Protein AF-A0A1B6G7V6-F1 (afdb_monomer_lite)

pLDDT: mean 72.19, std 21.5, range [24.02, 96.75]

Foldseek 3Di:
DPPDDPPPPPDPDDQPPQPPVLCVVQCHDSVVLDHPQFDPNVLCVLCVPDDDDPPDDPVNVVVSVVSVVSSVVSVVVRVVVSCVCVVVVVSVCVVCVVVCVVVPPPDPVLVVVCVVCVVVCPPPHPVVSVVVVVVVVVVVVVVLVVVCVVVVNPDPVVSVVVVVVVVVVVVPPDPDDDDDDDDDDDDDDDDDDDDDDDDDDDDDDDDDDDDPPPVLVVQLVVDDPVRNVLCVVVVHGSVRLVVLLVVCLVPVPDQDDDPSSVVSNVVCCVVVSHPDPPDPD

Sequence (281 aa):
MQVLPPLAPASKQPVADVRPEHAQQLDYMPLRDEFEVEYDNEAEFLVSTLTFSPDDDELDVALKVAQVEMYTQRLRERAKRHRVVKDNQLIPQYFNSGKDKSKKKMSREEKELGEKLRPLWKKQEQSIMVGVMKQRRLSRRLAELTRYRRNGLCRKEEIQHFDQERQIRQIVKPKSGGSSVQNFPVSQKKKEKSENSKPGSSSSSLSESGETSTESMASAHLLSSTESQLCSAMEITPTQYISMKALMLVDPQLKIDGECGSHILDHLVSSGWVDSMTNCS

Organism: NCBI:txid1464854

Secondary structure (DSSP, 8-state):
---PPP-------------HHHHHHTTEETTTTEESS-TTGGGGHHHHT----TT--HHHHHHHHHHHHHHHHHHHHHHHHHHHHHHTTHHHHHHHHHHHTTT----HHHHHHHHHHGGG-SS-HHHHHHHHHHHHHHHHHHHHHHHHHHTT--SHHHHHHHHHHHHHHHHSS--------------------------------------SSSSHHHHGGGS-HHHHHHHHHTT--HHHHHHHHHHHHH-TT----SHHHHHHHHHHHHTTSS-------

Radius of gyration: 39.43 Å; chains: 1; bounding box: 71×79×120 Å

Structure (mmCIF, N/CA/C/O backbone):
data_AF-A0A1B6G7V6-F1
#
_entry.id   AF-A0A1B6G7V6-F1
#
loop_
_atom_site.group_PDB
_atom_site.id
_atom_site.type_symbol
_atom_site.label_atom_id
_atom_site.label_alt_id
_atom_site.label_comp_id
_atom_site.label_asym_id
_atom_site.label_entity_id
_atom_site.label_seq_id
_atom_site.pdbx_PDB_ins_code
_atom_site.Cartn_x
_atom_site.Cartn_y
_atom_site.Cartn_z
_atom_site.occupancy
_atom_site.B_iso_or_equiv
_atom_site.auth_seq_id
_atom_site.auth_comp_id
_atom_site.auth_asym_id
_atom_site.auth_atom_id
_atom_site.pdbx_PDB_model_num
ATOM 1 N N . MET A 1 1 ? 8.660 -17.839 -28.303 1.00 36.84 1 MET A N 1
ATOM 2 C CA . MET A 1 1 ? 7.868 -16.617 -28.047 1.00 36.84 1 MET A CA 1
ATOM 3 C C . MET A 1 1 ? 6.699 -16.974 -27.131 1.00 36.84 1 MET A C 1
ATOM 5 O O . MET A 1 1 ? 5.636 -17.338 -27.615 1.00 36.84 1 MET A O 1
ATOM 9 N N . GLN A 1 2 ? 6.904 -16.986 -25.808 1.00 42.41 2 GLN A N 1
ATOM 10 C CA . GLN A 1 2 ? 5.787 -17.112 -24.864 1.00 42.41 2 GLN A CA 1
ATOM 11 C C . GLN A 1 2 ? 5.085 -15.760 -24.804 1.00 42.41 2 GLN A C 1
ATOM 13 O O . GLN A 1 2 ? 5.639 -14.786 -24.303 1.00 42.41 2 GLN A O 1
ATOM 18 N N . VAL A 1 3 ? 3.886 -15.699 -25.375 1.00 45.81 3 VAL A N 1
ATOM 19 C CA . VAL A 1 3 ? 3.018 -14.528 -25.292 1.00 45.81 3 VAL A CA 1
ATOM 20 C C . VAL A 1 3 ? 2.548 -14.434 -23.841 1.00 45.81 3 VAL A C 1
ATOM 22 O O . VAL A 1 3 ? 1.739 -15.240 -23.383 1.00 45.81 3 VAL A O 1
ATOM 25 N N . LEU A 1 4 ? 3.143 -13.512 -23.085 1.00 51.47 4 LEU A N 1
ATOM 26 C CA . LEU A 1 4 ? 2.742 -13.217 -21.713 1.00 51.47 4 LEU A CA 1
ATOM 27 C C . LEU A 1 4 ? 1.294 -12.695 -21.701 1.00 51.47 4 LEU A C 1
ATOM 29 O O . LEU A 1 4 ? 0.910 -11.960 -22.616 1.00 51.47 4 LEU A O 1
ATOM 33 N N . PRO A 1 5 ? 0.486 -13.043 -20.682 1.00 53.06 5 PRO A N 1
ATOM 34 C CA . PRO A 1 5 ? -0.906 -12.621 -20.619 1.00 53.06 5 PRO A CA 1
ATOM 35 C C . PRO A 1 5 ? -1.008 -11.089 -20.607 1.00 53.06 5 PRO A C 1
ATOM 37 O O . PRO A 1 5 ? -0.171 -10.432 -19.976 1.00 53.06 5 PRO A O 1
ATOM 40 N N . PRO A 1 6 ? -2.039 -10.505 -21.244 1.00 46.09 6 PRO A N 1
ATOM 41 C CA . PRO A 1 6 ? -2.261 -9.070 -21.185 1.00 46.09 6 PRO A CA 1
ATOM 42 C C . PRO A 1 6 ? -2.451 -8.666 -19.721 1.00 46.09 6 PRO A C 1
ATOM 44 O O . PRO A 1 6 ? -3.216 -9.304 -18.991 1.00 46.09 6 PRO A O 1
ATOM 47 N N . LEU A 1 7 ? -1.747 -7.615 -19.278 1.00 51.19 7 LEU A N 1
ATOM 48 C CA . LEU A 1 7 ? -2.049 -6.986 -17.997 1.00 51.19 7 LEU A CA 1
ATOM 49 C C . LEU A 1 7 ? -3.538 -6.641 -18.025 1.00 51.19 7 LEU A C 1
ATOM 51 O O . LEU A 1 7 ? -3.963 -5.840 -18.855 1.00 51.19 7 LEU A O 1
ATOM 55 N N . ALA A 1 8 ? -4.317 -7.295 -17.160 1.00 47.16 8 ALA A N 1
ATOM 56 C CA . ALA A 1 8 ? -5.754 -7.089 -17.067 1.00 47.16 8 ALA A CA 1
ATOM 57 C C . ALA A 1 8 ? -6.067 -5.581 -17.071 1.00 47.16 8 ALA A C 1
ATOM 59 O O . ALA A 1 8 ? -5.335 -4.821 -16.417 1.00 47.16 8 ALA A O 1
ATOM 60 N N . PRO A 1 9 ? -7.109 -5.142 -17.805 1.00 44.09 9 PRO A N 1
ATOM 61 C CA . PRO A 1 9 ? -7.456 -3.734 -17.887 1.00 44.09 9 PRO A CA 1
ATOM 62 C C . PRO A 1 9 ? -7.619 -3.209 -16.468 1.00 44.09 9 PRO A C 1
ATOM 64 O O . PRO A 1 9 ? -8.330 -3.812 -15.659 1.00 44.09 9 PRO A O 1
ATOM 67 N N . ALA A 1 10 ? -6.894 -2.129 -16.165 1.00 50.62 10 ALA A N 1
ATOM 68 C CA . ALA A 1 10 ? -6.961 -1.453 -14.884 1.00 50.62 10 ALA A CA 1
ATOM 69 C C . ALA A 1 10 ? -8.435 -1.331 -14.494 1.00 50.62 10 ALA A C 1
ATOM 71 O O . ALA A 1 10 ? -9.232 -0.756 -15.241 1.00 50.62 10 ALA A O 1
ATOM 72 N N . SER A 1 11 ? -8.811 -1.920 -13.355 1.00 45.66 11 SER A N 1
ATOM 73 C CA . SER A 1 11 ? -10.102 -1.633 -12.752 1.00 45.66 11 SER A CA 1
ATOM 74 C C . SER A 1 11 ? -10.210 -0.116 -12.724 1.00 45.66 11 SER A C 1
ATOM 76 O O . SER A 1 11 ? -9.344 0.528 -12.125 1.00 45.66 11 SER A O 1
ATOM 78 N N . LYS A 1 12 ? -11.209 0.443 -13.418 1.00 47.00 12 LYS A N 1
ATOM 79 C CA . LYS A 1 12 ? -11.565 1.862 -13.366 1.00 47.00 12 LYS A CA 1
ATOM 80 C C . LYS A 1 12 ? -12.045 2.164 -11.948 1.00 47.00 12 LYS A C 1
ATOM 82 O O . LYS A 1 12 ? -13.231 2.346 -11.702 1.00 47.00 12 LYS A O 1
ATOM 87 N N . GLN A 1 13 ? -11.133 2.108 -10.986 1.00 48.31 13 GLN A N 1
ATOM 88 C CA . GLN A 1 13 ? -11.358 2.714 -9.699 1.00 48.31 13 GLN A CA 1
ATOM 89 C C . GLN A 1 13 ? -11.506 4.207 -9.974 1.00 48.31 13 GLN A C 1
ATOM 91 O O . GLN A 1 13 ? -10.731 4.735 -10.783 1.00 48.31 13 GLN A O 1
ATOM 96 N N . PRO A 1 14 ? -12.502 4.863 -9.359 1.00 48.94 14 PRO A N 1
ATOM 97 C CA . PRO A 1 14 ? -12.681 6.298 -9.489 1.00 48.94 14 PRO A CA 1
ATOM 98 C C . PRO A 1 14 ? -11.330 6.988 -9.305 1.00 48.94 14 PRO A C 1
ATOM 100 O O . PRO A 1 14 ? -10.532 6.550 -8.465 1.00 48.94 14 PRO A O 1
ATOM 103 N N . VAL A 1 15 ? -11.062 8.012 -10.124 1.00 54.00 15 VAL A N 1
ATOM 104 C CA . VAL A 1 15 ? -9.938 8.941 -9.932 1.00 54.00 15 VAL A CA 1
ATOM 105 C C . VAL A 1 15 ? -9.858 9.210 -8.438 1.00 54.00 15 VAL A C 1
ATOM 107 O O . VAL A 1 15 ? -10.882 9.538 -7.833 1.00 54.00 15 VAL A O 1
ATOM 110 N N . ALA A 1 16 ? -8.708 8.917 -7.828 1.00 55.44 16 ALA A N 1
ATOM 111 C CA . ALA A 1 16 ? -8.582 9.056 -6.389 1.00 55.44 16 ALA A CA 1
ATOM 112 C C . ALA A 1 16 ? -8.998 10.491 -6.044 1.00 55.44 16 ALA A C 1
ATOM 114 O O . ALA A 1 16 ? -8.421 11.432 -6.585 1.00 55.44 16 ALA A O 1
ATOM 115 N N . ASP A 1 17 ? -10.032 10.648 -5.213 1.00 61.75 17 ASP A N 1
ATOM 116 C CA . ASP A 1 17 ? -10.540 11.950 -4.772 1.00 61.75 17 ASP A CA 1
ATOM 117 C C . ASP A 1 17 ? -9.531 12.544 -3.774 1.00 61.75 17 ASP A C 1
ATOM 119 O O . ASP A 1 17 ? -9.714 12.576 -2.554 1.00 61.75 17 ASP A O 1
ATOM 123 N N . VAL A 1 18 ? -8.349 12.870 -4.297 1.00 71.19 18 VAL A N 1
ATOM 124 C CA . VAL A 1 18 ? -7.276 13.541 -3.585 1.00 71.19 18 VAL A CA 1
ATOM 125 C C . VAL A 1 18 ? -7.654 15.009 -3.585 1.00 71.19 18 VAL A C 1
ATOM 127 O O . VAL A 1 18 ? -7.761 15.635 -4.638 1.00 71.19 18 VAL A O 1
ATOM 130 N N . ARG A 1 19 ? -7.868 15.564 -2.388 1.00 80.75 19 ARG A N 1
ATOM 131 C CA . ARG A 1 19 ? -8.167 16.992 -2.223 1.00 80.75 19 ARG A CA 1
ATOM 132 C C . ARG A 1 19 ? -7.119 17.819 -2.984 1.00 80.75 19 ARG A C 1
ATOM 134 O O . ARG A 1 19 ? -5.937 17.487 -2.884 1.00 80.75 19 ARG A O 1
ATOM 141 N N . PRO A 1 20 ? -7.506 18.903 -3.674 1.00 80.06 20 PRO A N 1
ATOM 142 C CA . PRO A 1 20 ? -6.592 19.664 -4.531 1.00 80.06 20 PRO A CA 1
ATOM 143 C C . PRO A 1 20 ? -5.355 20.174 -3.775 1.00 80.06 20 PRO A C 1
ATOM 145 O O . PRO A 1 20 ? -4.251 20.118 -4.301 1.00 80.06 20 PRO A O 1
ATOM 148 N N . GLU A 1 21 ? -5.516 20.557 -2.505 1.00 83.75 21 GLU A N 1
ATOM 149 C CA . GLU A 1 21 ? -4.410 20.948 -1.615 1.00 83.75 21 GLU A CA 1
ATOM 150 C C . GLU A 1 21 ? -3.385 19.819 -1.411 1.00 83.75 21 GLU A C 1
ATOM 152 O O . GLU A 1 21 ? -2.179 20.043 -1.421 1.00 83.75 21 GLU A O 1
ATOM 157 N N . HIS A 1 22 ? -3.866 18.586 -1.234 1.00 86.94 22 HIS A N 1
ATOM 158 C CA . HIS A 1 22 ? -3.019 17.413 -1.030 1.00 86.94 22 HIS A CA 1
ATOM 159 C C . HIS A 1 22 ? -2.339 16.983 -2.333 1.00 86.94 22 HIS A C 1
ATOM 161 O O . HIS A 1 22 ? -1.208 16.510 -2.296 1.00 86.94 22 HIS A O 1
ATOM 167 N N . ALA A 1 23 ? -3.030 17.133 -3.467 1.00 86.50 23 ALA A N 1
ATOM 168 C CA . ALA A 1 23 ? -2.473 16.838 -4.780 1.00 86.50 23 ALA A CA 1
ATOM 169 C C . ALA A 1 23 ? -1.321 17.794 -5.105 1.00 86.50 23 ALA A C 1
ATOM 171 O O . ALA A 1 23 ? -0.249 17.339 -5.478 1.00 86.50 23 ALA A O 1
ATOM 172 N N . GLN A 1 24 ? -1.506 19.092 -4.848 1.00 87.62 24 GLN A N 1
ATOM 173 C CA . GLN A 1 24 ? -0.459 20.096 -5.028 1.00 87.62 24 GLN A CA 1
ATOM 174 C C . GLN A 1 24 ? 0.748 19.857 -4.110 1.00 87.62 24 GLN A C 1
ATOM 176 O O . GLN A 1 24 ? 1.876 20.044 -4.532 1.00 87.62 24 GLN A O 1
ATOM 181 N N . GLN A 1 25 ? 0.543 19.424 -2.862 1.00 89.12 25 GLN A N 1
ATOM 182 C CA . GLN A 1 25 ? 1.656 19.136 -1.949 1.00 89.12 25 GLN A CA 1
ATOM 183 C C . GLN A 1 25 ? 2.468 17.887 -2.341 1.00 89.12 25 GLN A C 1
ATOM 185 O O . GLN A 1 25 ? 3.604 17.728 -1.895 1.00 89.12 25 GLN A O 1
ATOM 190 N N . LEU A 1 26 ? 1.869 16.975 -3.108 1.00 88.50 26 LEU A N 1
ATOM 191 C CA . LEU A 1 26 ? 2.505 15.745 -3.578 1.00 88.50 26 LEU A CA 1
ATOM 192 C C . LEU A 1 26 ? 2.979 15.837 -5.033 1.00 88.50 26 LEU A C 1
ATOM 194 O O . LEU A 1 26 ? 3.385 14.811 -5.574 1.00 88.50 26 LEU A O 1
ATOM 198 N N . ASP A 1 27 ? 2.852 17.005 -5.671 1.00 90.81 27 ASP A N 1
ATOM 199 C CA . ASP A 1 27 ? 3.050 17.188 -7.114 1.00 90.81 27 ASP A CA 1
ATOM 200 C C . ASP A 1 27 ? 2.301 16.117 -7.933 1.00 90.81 27 ASP A C 1
ATOM 202 O O . ASP A 1 27 ? 2.782 15.544 -8.910 1.00 90.81 27 ASP A O 1
ATOM 206 N N . TYR A 1 28 ? 1.093 15.789 -7.469 1.00 89.56 28 TYR A N 1
ATOM 207 C CA . TYR A 1 28 ? 0.209 14.808 -8.075 1.00 89.56 28 TYR A CA 1
ATOM 208 C C . TYR A 1 28 ? -0.729 15.489 -9.061 1.00 89.56 28 TYR A C 1
ATOM 210 O O . TYR A 1 28 ? -1.355 16.500 -8.741 1.00 89.56 28 TYR A O 1
ATOM 218 N N . MET A 1 29 ? -0.883 14.892 -10.239 1.00 88.44 29 MET A N 1
ATOM 219 C CA . MET A 1 29 ? -1.714 15.376 -11.333 1.00 88.44 29 MET A CA 1
ATOM 220 C C . MET A 1 29 ? -3.016 14.567 -11.419 1.00 88.44 29 MET A C 1
ATOM 222 O O . MET A 1 29 ? -3.052 13.510 -12.055 1.00 88.44 29 MET A O 1
ATOM 226 N N . PRO A 1 30 ? -4.136 15.059 -10.849 1.00 83.56 30 PRO A N 1
ATOM 227 C CA . PRO A 1 30 ? -5.334 14.240 -10.654 1.00 83.56 30 PRO A CA 1
ATOM 228 C C . PRO A 1 30 ? -6.025 13.830 -11.956 1.00 83.56 30 PRO A C 1
ATOM 230 O O . PRO A 1 30 ? -6.605 12.755 -12.031 1.00 83.56 30 PRO A O 1
ATOM 233 N N . LEU A 1 31 ? -5.959 14.672 -12.994 1.00 83.88 31 LEU A N 1
ATOM 234 C CA . LEU A 1 31 ? -6.581 14.389 -14.294 1.00 83.88 31 LEU A CA 1
ATOM 235 C C . LEU A 1 31 ? -5.871 13.273 -15.066 1.00 83.88 31 LEU A C 1
ATOM 237 O O . LEU A 1 31 ? -6.492 12.644 -15.920 1.00 83.88 31 LEU A O 1
ATOM 241 N N . ARG A 1 32 ? -4.584 13.051 -14.779 1.00 84.94 32 ARG A N 1
ATOM 242 C CA . ARG A 1 32 ? -3.777 12.007 -15.414 1.00 84.94 32 ARG A CA 1
ATOM 243 C C . ARG A 1 32 ? -3.558 10.786 -14.517 1.00 84.94 32 ARG A C 1
ATOM 245 O O . ARG A 1 32 ? -3.244 9.722 -15.028 1.00 84.94 32 ARG A O 1
ATOM 252 N N . ASP A 1 33 ? -3.828 10.915 -13.214 1.00 82.69 33 ASP A N 1
ATOM 253 C CA . ASP A 1 33 ? -3.545 9.887 -12.197 1.00 82.69 33 ASP A CA 1
ATOM 254 C C . ASP A 1 33 ? -2.026 9.589 -12.125 1.00 82.69 33 ASP A C 1
ATOM 256 O O . ASP A 1 33 ? -1.619 8.439 -11.996 1.00 82.69 33 ASP A O 1
ATOM 260 N N . GLU A 1 34 ? -1.195 10.637 -12.248 1.00 85.69 34 GLU A N 1
ATOM 261 C CA . GLU A 1 34 ? 0.277 10.584 -12.361 1.00 85.69 34 GLU A CA 1
ATOM 262 C C . GLU A 1 34 ? 0.945 11.517 -11.337 1.00 85.69 34 GLU A C 1
ATOM 264 O O . GLU A 1 34 ? 0.377 12.548 -10.977 1.00 85.69 34 GLU A O 1
ATOM 269 N N . PHE A 1 35 ? 2.172 11.207 -10.916 1.00 88.62 35 PHE A N 1
ATOM 270 C CA . PHE A 1 35 ? 3.028 12.144 -10.175 1.00 88.62 35 PHE A CA 1
ATOM 271 C C . PHE A 1 35 ? 3.965 12.869 -11.141 1.00 88.62 35 PHE A C 1
ATOM 273 O O . PHE A 1 35 ? 4.381 12.287 -12.138 1.00 88.62 35 PHE A O 1
ATOM 280 N N . GLU A 1 36 ? 4.336 14.109 -10.829 1.00 88.31 36 GLU A N 1
ATOM 281 C CA . GLU A 1 36 ? 5.305 14.861 -11.634 1.00 88.31 36 GLU A CA 1
ATOM 282 C C . GLU A 1 36 ? 6.686 14.188 -11.642 1.00 88.31 36 GLU A C 1
ATOM 284 O O . GLU A 1 36 ? 7.346 14.128 -12.677 1.00 88.31 36 GLU A O 1
ATOM 289 N N . VAL A 1 37 ? 7.092 13.610 -10.506 1.00 90.25 37 VAL A N 1
ATOM 290 C CA . VAL A 1 37 ? 8.295 12.777 -10.393 1.00 90.25 37 VAL A CA 1
ATOM 291 C C . VAL A 1 37 ? 7.896 11.377 -9.949 1.00 90.25 37 VAL A C 1
ATOM 293 O O . VAL A 1 37 ? 7.472 11.160 -8.811 1.00 90.25 37 VAL A O 1
ATOM 296 N N . GLU A 1 38 ? 8.047 10.403 -10.843 1.00 90.44 38 GLU A N 1
ATOM 297 C CA . GLU A 1 38 ? 7.684 9.022 -10.547 1.00 90.44 38 GLU A CA 1
ATOM 298 C C . GLU A 1 38 ? 8.810 8.231 -9.857 1.00 90.44 38 GLU A C 1
ATOM 300 O O . GLU A 1 38 ? 9.985 8.604 -9.831 1.00 90.44 38 GLU A O 1
ATOM 305 N N . TYR A 1 39 ? 8.446 7.071 -9.301 1.00 91.50 39 TYR A N 1
ATOM 306 C CA . TYR A 1 39 ? 9.425 6.127 -8.769 1.00 91.50 39 TYR A CA 1
ATOM 307 C C . TYR A 1 39 ? 10.378 5.640 -9.872 1.00 91.50 39 TYR A C 1
ATOM 309 O O . TYR A 1 39 ? 9.922 5.142 -10.905 1.00 91.50 39 TYR A O 1
ATOM 317 N N . ASP A 1 40 ? 11.686 5.698 -9.597 1.00 92.50 40 ASP A N 1
ATOM 318 C CA . ASP A 1 40 ? 12.754 5.360 -10.550 1.00 92.50 40 ASP A CA 1
ATOM 319 C C . ASP A 1 40 ? 12.618 6.167 -11.853 1.00 92.50 40 ASP A C 1
ATOM 321 O O . ASP A 1 40 ? 12.458 5.615 -12.943 1.00 92.50 40 ASP A O 1
ATOM 325 N N . ASN A 1 41 ? 12.604 7.497 -11.720 1.00 92.56 41 ASN A N 1
ATOM 326 C CA . ASN A 1 41 ? 12.485 8.428 -12.845 1.00 92.56 41 ASN A CA 1
ATOM 327 C C . ASN A 1 41 ? 13.644 8.278 -13.851 1.00 92.56 41 ASN A C 1
ATOM 329 O O . ASN A 1 41 ? 13.457 8.404 -15.056 1.00 92.56 41 ASN A O 1
ATOM 333 N N . GLU A 1 42 ? 14.834 7.908 -13.370 1.00 93.50 42 GLU A N 1
ATOM 334 C CA . GLU A 1 42 ? 16.028 7.679 -14.195 1.00 93.50 42 GLU A CA 1
ATOM 335 C C . GLU A 1 42 ? 15.914 6.457 -15.120 1.00 93.50 42 GLU A C 1
ATOM 337 O O . GLU A 1 42 ? 16.751 6.282 -16.003 1.00 93.50 42 GLU A O 1
ATOM 342 N N . ALA A 1 43 ? 14.884 5.613 -14.972 1.00 94.25 43 ALA A N 1
ATOM 343 C CA . ALA A 1 43 ? 14.659 4.468 -15.854 1.00 94.25 43 ALA A CA 1
ATOM 344 C C . ALA A 1 43 ? 14.613 4.865 -17.340 1.00 94.25 43 ALA A C 1
ATOM 346 O O . ALA A 1 43 ? 15.026 4.084 -18.194 1.00 94.25 43 ALA A O 1
ATOM 347 N N . GLU A 1 44 ? 14.151 6.078 -17.648 1.00 92.00 44 GLU A N 1
ATOM 348 C CA . GLU A 1 44 ? 14.067 6.607 -19.013 1.00 92.00 44 GLU A CA 1
ATOM 349 C C . GLU A 1 44 ? 15.444 6.808 -19.659 1.00 92.00 44 GLU A C 1
ATOM 351 O O . GLU A 1 44 ? 15.567 6.721 -20.881 1.00 92.00 44 GLU A O 1
ATOM 356 N N . PHE A 1 45 ? 16.508 6.954 -18.860 1.00 94.38 45 PHE A N 1
ATOM 357 C CA . PHE A 1 45 ? 17.882 6.987 -19.363 1.00 94.38 45 PHE A CA 1
ATOM 358 C C . PHE A 1 45 ? 18.269 5.690 -20.085 1.00 94.38 45 PHE A C 1
ATOM 360 O O . PHE A 1 45 ? 19.074 5.716 -21.010 1.00 94.38 45 PHE A O 1
ATOM 367 N N . LEU A 1 46 ? 17.662 4.553 -19.717 1.00 92.00 46 LEU A N 1
ATOM 368 C CA . LEU A 1 46 ? 17.897 3.290 -20.417 1.00 92.00 46 LEU A CA 1
ATOM 369 C C . LEU A 1 46 ? 17.377 3.305 -21.851 1.00 92.00 46 LEU A C 1
ATOM 371 O O . LEU A 1 46 ? 17.783 2.450 -22.617 1.00 92.00 46 LEU A O 1
ATOM 375 N N . VAL A 1 47 ? 16.483 4.210 -22.238 1.00 93.56 47 VAL A N 1
ATOM 376 C CA . VAL A 1 47 ? 15.917 4.221 -23.598 1.00 93.56 47 VAL A CA 1
ATOM 377 C C . VAL A 1 47 ? 16.212 5.537 -24.322 1.00 93.56 47 VAL A C 1
ATOM 379 O O . VAL A 1 47 ? 16.058 5.613 -25.535 1.00 93.56 47 VAL A O 1
ATOM 382 N N . SER A 1 48 ? 16.713 6.558 -23.620 1.00 94.12 48 SER A N 1
ATOM 383 C CA . SER A 1 48 ? 16.947 7.900 -24.170 1.00 94.12 48 SER A CA 1
ATOM 384 C C . SER A 1 48 ? 17.925 7.941 -25.349 1.00 94.12 48 SER A C 1
ATOM 386 O O . SER A 1 48 ? 17.766 8.767 -26.244 1.00 94.12 48 SER A O 1
ATOM 388 N N . THR A 1 49 ? 18.923 7.055 -25.371 1.00 91.38 49 THR A N 1
ATOM 389 C CA . THR A 1 49 ? 19.934 6.961 -26.438 1.00 91.38 49 THR A CA 1
ATOM 390 C C . THR A 1 49 ? 19.676 5.821 -27.422 1.00 91.38 49 THR A C 1
ATOM 392 O O . THR A 1 49 ? 20.482 5.599 -28.325 1.00 91.38 49 THR A O 1
ATOM 395 N N . LEU A 1 50 ? 18.572 5.084 -27.262 1.00 93.44 50 LEU A N 1
ATOM 396 C CA . LEU A 1 50 ? 18.266 3.919 -28.083 1.00 93.44 50 LEU A CA 1
ATOM 397 C C . LEU A 1 50 ? 17.833 4.359 -29.490 1.00 93.44 50 LEU A C 1
ATOM 399 O O . LEU A 1 50 ? 16.819 5.034 -29.657 1.00 93.44 50 LEU A O 1
ATOM 403 N N . THR A 1 51 ? 18.580 3.946 -30.511 1.00 93.81 51 THR A N 1
ATOM 404 C CA . THR A 1 51 ? 18.259 4.196 -31.923 1.00 93.81 51 THR A CA 1
ATOM 405 C C . THR A 1 51 ? 18.214 2.880 -32.689 1.00 93.81 51 THR A C 1
ATOM 407 O O . THR A 1 51 ? 18.982 1.963 -32.401 1.00 93.81 51 THR A O 1
ATOM 410 N N . PHE A 1 52 ? 17.309 2.768 -33.661 1.00 91.25 52 PHE A N 1
ATOM 411 C CA . PHE A 1 52 ? 17.172 1.585 -34.515 1.00 91.25 52 PHE A CA 1
ATOM 412 C C . PHE A 1 52 ? 17.664 1.919 -35.923 1.00 91.25 52 PHE A C 1
ATOM 414 O O . PHE A 1 52 ? 17.221 2.912 -36.502 1.00 91.25 52 PHE A O 1
ATOM 421 N N . SER A 1 53 ? 18.580 1.106 -36.447 1.00 93.75 53 SER A N 1
ATOM 422 C CA . SER A 1 53 ? 19.124 1.225 -37.799 1.00 93.75 53 SER A CA 1
ATOM 423 C C . SER A 1 53 ? 18.662 0.027 -38.632 1.00 93.75 53 SER A C 1
ATOM 425 O O . SER A 1 53 ? 18.613 -1.085 -38.111 1.00 93.75 53 SER A O 1
ATOM 427 N N . PRO A 1 54 ? 18.330 0.200 -39.923 1.00 90.94 54 PRO A N 1
ATOM 428 C CA . PRO A 1 54 ? 18.029 -0.935 -40.797 1.00 90.94 54 PRO A CA 1
ATOM 429 C C . PRO A 1 54 ? 19.228 -1.878 -41.000 1.00 90.94 54 PRO A C 1
ATOM 431 O O . PRO A 1 54 ? 19.021 -3.019 -41.400 1.00 90.94 54 PRO A O 1
ATOM 434 N N . ASP A 1 55 ? 20.444 -1.412 -40.703 1.00 94.88 55 ASP A N 1
ATOM 435 C CA . ASP A 1 55 ? 21.691 -2.178 -40.799 1.00 94.88 55 ASP A CA 1
ATOM 436 C C . ASP A 1 55 ? 22.073 -2.879 -39.478 1.00 94.88 55 ASP A C 1
ATOM 438 O O . ASP A 1 55 ? 23.185 -3.382 -39.358 1.00 94.88 55 ASP A O 1
ATOM 442 N N . ASP A 1 56 ? 21.199 -2.866 -38.463 1.00 96.06 56 ASP A N 1
ATOM 443 C CA . ASP A 1 56 ? 21.469 -3.525 -37.180 1.00 96.06 56 ASP A CA 1
ATOM 444 C C . ASP A 1 56 ? 21.556 -5.052 -37.354 1.00 96.06 56 ASP A C 1
ATOM 446 O O . ASP A 1 56 ? 20.611 -5.692 -37.829 1.00 96.06 56 ASP A O 1
ATOM 450 N N . ASP A 1 57 ? 22.655 -5.648 -36.889 1.00 96.75 57 ASP A N 1
ATOM 451 C CA . ASP A 1 57 ? 22.814 -7.100 -36.873 1.00 96.75 57 ASP A CA 1
ATOM 452 C C . ASP A 1 57 ? 21.932 -7.743 -35.784 1.00 96.75 57 ASP A C 1
ATOM 454 O O . ASP A 1 57 ? 21.480 -7.097 -34.835 1.00 96.75 57 ASP A O 1
ATOM 458 N N . GLU A 1 58 ? 21.714 -9.061 -35.862 1.00 96.38 58 GLU A N 1
ATOM 459 C CA . GLU A 1 58 ? 20.883 -9.800 -34.893 1.00 96.38 58 GLU A CA 1
ATOM 460 C C . GLU A 1 58 ? 21.331 -9.582 -33.435 1.00 96.38 58 GLU A C 1
ATOM 462 O O . GLU A 1 58 ? 20.498 -9.481 -32.531 1.00 96.38 58 GLU A O 1
ATOM 467 N N . LEU A 1 59 ? 22.643 -9.451 -33.204 1.00 95.94 59 LEU A N 1
ATOM 468 C CA . LEU A 1 59 ? 23.204 -9.160 -31.886 1.00 95.94 59 LEU A CA 1
ATOM 469 C C . LEU A 1 59 ? 22.849 -7.747 -31.399 1.00 95.94 59 LEU A C 1
ATOM 471 O O . LEU A 1 59 ? 22.495 -7.583 -30.229 1.00 95.94 59 LEU A O 1
ATOM 475 N N . ASP A 1 60 ? 22.903 -6.744 -32.277 1.00 95.69 60 ASP A N 1
ATOM 476 C CA . ASP A 1 60 ? 22.550 -5.360 -31.948 1.00 95.69 60 ASP A CA 1
ATOM 477 C C . ASP A 1 60 ? 21.063 -5.249 -31.628 1.00 95.69 60 ASP A C 1
ATOM 479 O O . ASP A 1 60 ? 20.675 -4.644 -30.625 1.00 95.69 60 ASP A O 1
ATOM 483 N N . VAL A 1 61 ? 20.221 -5.902 -32.432 1.00 95.94 61 VAL A N 1
ATOM 484 C CA . VAL A 1 61 ? 18.782 -5.986 -32.176 1.00 95.94 61 VAL A CA 1
ATOM 485 C C . VAL A 1 61 ? 18.519 -6.671 -30.835 1.00 95.94 61 VAL A C 1
ATOM 487 O O . VAL A 1 61 ? 17.753 -6.146 -30.027 1.00 95.94 61 VAL A O 1
ATOM 490 N N . ALA A 1 62 ? 19.174 -7.800 -30.548 1.00 96.19 62 ALA A N 1
ATOM 491 C CA . ALA A 1 62 ? 19.010 -8.513 -29.281 1.00 96.19 62 ALA A CA 1
ATOM 492 C C . ALA A 1 62 ? 19.430 -7.662 -28.070 1.00 96.19 62 ALA A C 1
ATOM 494 O O . ALA A 1 62 ? 18.726 -7.645 -27.056 1.00 96.19 62 ALA A O 1
ATOM 495 N N . LEU A 1 63 ? 20.531 -6.912 -28.177 1.00 95.44 63 LEU A N 1
ATOM 496 C CA . LEU A 1 63 ? 20.988 -6.001 -27.128 1.00 95.44 63 LEU A CA 1
ATOM 497 C C . LEU A 1 63 ? 19.977 -4.869 -26.886 1.00 95.44 63 LEU A C 1
ATOM 499 O O . LEU A 1 63 ? 19.617 -4.594 -25.739 1.00 95.44 63 LEU A O 1
ATOM 503 N N . LYS A 1 64 ? 19.466 -4.257 -27.960 1.00 95.94 64 LYS A N 1
ATOM 504 C CA . LYS A 1 64 ? 18.445 -3.200 -27.883 1.00 95.94 64 LYS A CA 1
ATOM 505 C C . LYS A 1 64 ? 17.140 -3.720 -27.282 1.00 95.94 64 LYS A C 1
ATOM 507 O O . LYS A 1 64 ? 16.539 -3.049 -26.443 1.00 95.94 64 LYS A O 1
ATOM 512 N N . VAL A 1 65 ? 16.721 -4.933 -27.644 1.00 95.62 65 VAL A N 1
ATOM 513 C CA . VAL A 1 65 ? 15.553 -5.598 -27.045 1.00 95.62 65 VAL A CA 1
ATOM 514 C C . VAL A 1 65 ? 15.764 -5.820 -25.547 1.00 95.62 65 VAL A C 1
ATOM 516 O O . VAL A 1 65 ? 14.895 -5.444 -24.762 1.00 95.62 65 VAL A O 1
ATOM 519 N N . ALA A 1 66 ? 16.919 -6.340 -25.124 1.00 95.94 66 ALA A N 1
ATOM 520 C CA . ALA A 1 66 ? 17.223 -6.542 -23.706 1.00 95.94 66 ALA A CA 1
ATOM 521 C C . ALA A 1 66 ? 17.183 -5.224 -22.907 1.00 95.94 66 ALA A C 1
ATOM 523 O O . ALA A 1 66 ? 16.645 -5.170 -21.799 1.00 95.94 66 ALA A O 1
ATOM 524 N N . GLN A 1 67 ? 17.682 -4.132 -23.489 1.00 96.25 67 GLN A N 1
ATOM 525 C CA . GLN A 1 67 ? 17.628 -2.796 -22.892 1.00 96.25 67 GLN A CA 1
ATOM 526 C C . GLN A 1 67 ? 16.178 -2.300 -22.711 1.00 96.25 67 GLN A C 1
ATOM 528 O O . GLN A 1 67 ? 15.819 -1.795 -21.641 1.00 96.25 67 GLN A O 1
ATOM 533 N N . VAL A 1 68 ? 15.306 -2.527 -23.701 1.00 96.50 68 VAL A N 1
ATOM 534 C CA . VAL A 1 68 ? 13.861 -2.236 -23.599 1.00 96.50 68 VAL A CA 1
ATOM 535 C C . VAL A 1 68 ? 13.168 -3.135 -22.570 1.00 96.50 68 VAL A C 1
ATOM 537 O O . VAL A 1 68 ? 12.292 -2.674 -21.831 1.00 96.50 68 VAL A O 1
ATOM 540 N N . GLU A 1 69 ? 13.549 -4.407 -22.466 1.00 96.56 69 GLU A N 1
ATOM 541 C CA . GLU A 1 69 ? 13.009 -5.322 -21.457 1.00 96.56 69 GLU A CA 1
ATOM 542 C C . GLU A 1 69 ? 13.352 -4.868 -20.035 1.00 96.56 69 GLU A C 1
ATOM 544 O O . GLU A 1 69 ? 12.471 -4.845 -19.168 1.00 96.56 69 GLU A O 1
ATOM 549 N N . MET A 1 70 ? 14.595 -4.432 -19.806 1.00 95.62 70 MET A N 1
ATOM 550 C CA . MET A 1 70 ? 15.028 -3.848 -18.534 1.00 95.62 70 MET A CA 1
ATOM 551 C C . MET A 1 70 ? 14.202 -2.608 -18.168 1.00 95.62 70 MET A C 1
ATOM 553 O O . MET A 1 70 ? 13.728 -2.492 -17.033 1.00 95.62 70 MET A O 1
ATOM 557 N N . TYR A 1 71 ? 13.977 -1.702 -19.125 1.00 96.31 71 TYR A N 1
ATOM 558 C CA . TYR A 1 71 ? 13.107 -0.538 -18.931 1.00 96.31 71 TYR A CA 1
ATOM 559 C C . TYR A 1 71 ? 11.665 -0.951 -18.601 1.00 96.31 71 TYR A C 1
ATOM 561 O O . TYR A 1 71 ? 11.080 -0.493 -17.616 1.00 96.31 71 TYR A O 1
ATOM 569 N N . THR A 1 72 ? 11.110 -1.901 -19.354 1.00 95.56 72 THR A N 1
ATOM 570 C CA . THR A 1 72 ? 9.749 -2.413 -19.142 1.00 95.56 72 THR A CA 1
ATOM 571 C C . THR A 1 72 ? 9.597 -3.035 -17.753 1.00 95.56 72 THR A C 1
ATOM 573 O O . THR A 1 72 ? 8.574 -2.857 -17.090 1.00 95.56 72 THR A O 1
ATOM 576 N N . GLN A 1 73 ? 10.612 -3.754 -17.268 1.00 96.19 73 GLN A N 1
ATOM 577 C CA . GLN A 1 73 ? 10.613 -4.311 -15.919 1.00 96.19 73 GLN A CA 1
ATOM 578 C C . GLN A 1 73 ? 10.529 -3.215 -14.847 1.00 96.19 73 GLN A C 1
ATOM 580 O O . GLN A 1 73 ? 9.751 -3.362 -13.898 1.00 96.19 73 GLN A O 1
ATOM 585 N N . ARG A 1 74 ? 11.266 -2.110 -15.011 1.00 96.06 74 ARG A N 1
ATOM 586 C CA . ARG A 1 74 ? 11.195 -0.951 -14.105 1.00 96.06 74 ARG A CA 1
ATOM 587 C C . ARG A 1 74 ? 9.812 -0.295 -14.134 1.00 96.06 74 ARG A C 1
ATOM 589 O O . ARG A 1 74 ? 9.233 -0.066 -13.070 1.00 96.06 74 ARG A O 1
ATOM 596 N N . LEU A 1 75 ? 9.214 -0.119 -15.318 1.00 94.75 75 LEU A N 1
ATOM 597 C CA . LEU A 1 75 ? 7.844 0.396 -15.455 1.00 94.75 75 LEU A CA 1
ATOM 598 C C . LEU A 1 75 ? 6.794 -0.488 -14.768 1.00 94.75 75 LEU A C 1
ATOM 600 O O . LEU A 1 75 ? 5.880 0.023 -14.120 1.00 94.75 75 LEU A O 1
ATOM 604 N N . ARG A 1 76 ? 6.911 -1.820 -14.858 1.00 95.19 76 ARG A N 1
ATOM 605 C CA . ARG A 1 76 ? 5.977 -2.732 -14.167 1.00 95.19 76 ARG A CA 1
ATOM 606 C C . ARG A 1 76 ? 6.018 -2.540 -12.659 1.00 95.19 76 ARG A C 1
ATOM 608 O O . ARG A 1 76 ? 4.977 -2.532 -12.003 1.00 95.19 76 ARG A O 1
ATOM 615 N N . GLU A 1 77 ? 7.213 -2.405 -12.105 1.00 94.44 77 GLU A N 1
ATOM 616 C CA . GLU A 1 77 ? 7.384 -2.220 -10.674 1.00 94.44 77 GLU A CA 1
ATOM 617 C C . GLU A 1 77 ? 6.884 -0.827 -10.231 1.00 94.44 77 GLU A C 1
ATOM 619 O O . GLU A 1 77 ? 6.243 -0.706 -9.183 1.00 94.44 77 GLU A O 1
ATOM 624 N N . ARG A 1 78 ? 7.065 0.207 -11.059 1.00 94.06 78 ARG A N 1
ATOM 625 C CA . ARG A 1 78 ? 6.451 1.525 -10.859 1.00 94.06 78 ARG A CA 1
ATOM 626 C C . ARG A 1 78 ? 4.919 1.453 -10.835 1.00 94.06 78 ARG A C 1
ATOM 628 O O . ARG A 1 78 ? 4.298 1.874 -9.858 1.00 94.06 78 ARG A O 1
ATOM 635 N N . ALA A 1 79 ? 4.309 0.821 -11.838 1.00 91.44 79 ALA A N 1
ATOM 636 C CA . ALA A 1 79 ? 2.860 0.625 -11.904 1.00 91.44 79 ALA A CA 1
ATOM 637 C C . ALA A 1 79 ? 2.327 -0.180 -10.705 1.00 91.44 79 ALA A C 1
ATOM 639 O O . ALA A 1 79 ? 1.257 0.109 -10.165 1.00 91.44 79 ALA A O 1
ATOM 640 N N . LYS A 1 80 ? 3.084 -1.179 -10.243 1.00 93.25 80 LYS A N 1
ATOM 641 C CA . LYS A 1 80 ? 2.758 -1.945 -9.036 1.00 93.25 80 LYS A CA 1
ATOM 642 C C . LYS A 1 80 ? 2.772 -1.067 -7.785 1.00 93.25 80 LYS A C 1
ATOM 644 O O . LYS A 1 80 ? 1.848 -1.173 -6.982 1.00 93.25 80 LYS A O 1
ATOM 649 N N . ARG A 1 81 ? 3.766 -0.189 -7.617 1.00 91.94 81 ARG A N 1
ATOM 650 C CA . ARG A 1 81 ? 3.788 0.772 -6.501 1.00 91.94 81 ARG A CA 1
ATOM 651 C C . ARG A 1 81 ? 2.601 1.725 -6.553 1.00 91.94 81 ARG A C 1
ATOM 653 O O . ARG A 1 81 ? 1.957 1.916 -5.524 1.00 91.94 81 ARG A O 1
ATOM 660 N N . HIS A 1 82 ? 2.262 2.235 -7.736 1.00 89.00 82 HIS A N 1
ATOM 661 C CA . HIS A 1 82 ? 1.090 3.091 -7.911 1.00 89.00 82 HIS A CA 1
ATOM 662 C C . HIS A 1 82 ? -0.200 2.395 -7.444 1.00 89.00 82 HIS A C 1
ATOM 664 O O . HIS A 1 82 ? -0.954 2.933 -6.632 1.00 89.00 82 HIS A O 1
ATOM 670 N N . ARG A 1 83 ? -0.400 1.131 -7.849 1.00 89.50 83 ARG A N 1
ATOM 671 C CA . ARG A 1 83 ? -1.528 0.308 -7.377 1.00 89.50 83 ARG A CA 1
ATOM 672 C C . ARG A 1 83 ? -1.532 0.141 -5.862 1.00 89.50 83 ARG A C 1
ATOM 674 O O . ARG A 1 83 ? -2.560 0.355 -5.238 1.00 89.50 83 ARG A O 1
ATOM 681 N N . VAL A 1 84 ? -0.387 -0.172 -5.254 1.00 88.50 84 VAL A N 1
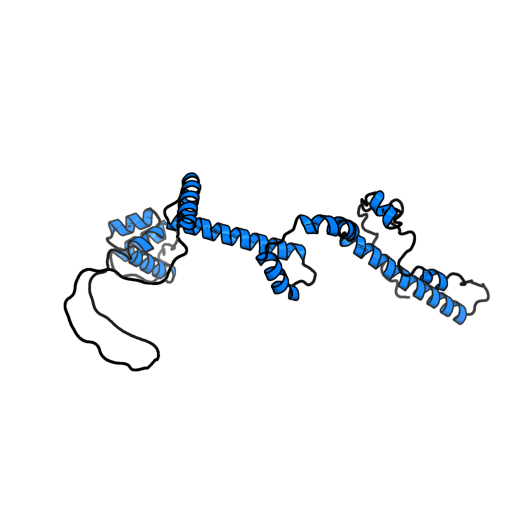ATOM 682 C CA . VAL A 1 84 ? -0.280 -0.330 -3.793 1.00 88.50 84 VAL A CA 1
ATOM 683 C C . VAL A 1 84 ? -0.699 0.944 -3.054 1.00 88.50 84 VAL A C 1
ATOM 685 O O . VAL A 1 84 ? -1.403 0.847 -2.048 1.00 88.50 84 VAL A O 1
ATOM 688 N N . VAL A 1 85 ? -0.303 2.122 -3.544 1.00 87.44 85 VAL A N 1
ATOM 689 C CA . VAL A 1 85 ? -0.692 3.413 -2.953 1.00 87.44 85 VAL A CA 1
ATOM 690 C C . VAL A 1 85 ? -2.210 3.606 -2.993 1.00 87.44 85 VAL A C 1
ATOM 692 O O . VAL A 1 85 ? -2.798 4.004 -1.980 1.00 87.44 85 VAL A O 1
ATOM 695 N N . LYS A 1 86 ? -2.842 3.277 -4.125 1.00 84.50 86 LYS A N 1
ATOM 696 C CA . LYS A 1 86 ? -4.285 3.431 -4.350 1.00 84.50 86 LYS A CA 1
ATOM 697 C C . LYS A 1 86 ? -5.108 2.402 -3.569 1.00 84.50 86 LYS A C 1
ATOM 699 O O . LYS A 1 86 ? -5.964 2.782 -2.771 1.00 84.50 86 LYS A O 1
ATOM 704 N N . ASP A 1 87 ? -4.776 1.119 -3.706 1.00 85.31 87 ASP A N 1
ATOM 705 C CA . ASP A 1 87 ? -5.491 -0.006 -3.090 1.00 85.31 87 ASP A CA 1
ATOM 706 C C . ASP A 1 87 ? -5.507 0.083 -1.558 1.00 85.31 87 ASP A C 1
ATOM 708 O O . ASP A 1 87 ? -6.503 -0.250 -0.917 1.00 85.31 87 ASP A O 1
ATOM 712 N N . ASN A 1 88 ? -4.414 0.566 -0.959 1.00 84.12 88 ASN A N 1
ATOM 713 C CA . ASN A 1 88 ? -4.301 0.707 0.493 1.00 84.12 88 ASN A CA 1
ATOM 714 C C . ASN A 1 88 ? -4.695 2.102 0.999 1.00 84.12 88 ASN A C 1
ATOM 716 O O . ASN A 1 88 ? -4.562 2.359 2.193 1.00 84.12 88 ASN A O 1
ATOM 720 N N . GLN A 1 89 ? -5.175 3.002 0.131 1.00 86.12 89 GLN A N 1
ATOM 721 C CA . GLN A 1 89 ? -5.567 4.373 0.487 1.00 86.12 89 GLN A CA 1
ATOM 722 C C . GLN A 1 89 ? -4.476 5.116 1.284 1.00 86.12 89 GLN A C 1
ATOM 724 O O . GLN A 1 89 ? -4.758 5.791 2.279 1.00 86.12 89 GLN A O 1
ATOM 729 N N . LEU A 1 90 ? -3.212 4.982 0.867 1.00 86.00 90 LEU A N 1
ATOM 730 C CA . LEU A 1 90 ? -2.073 5.495 1.639 1.00 86.00 90 LEU A CA 1
ATOM 731 C C . LEU A 1 90 ? -2.037 7.030 1.689 1.00 86.00 90 LEU A C 1
ATOM 733 O O . LEU A 1 90 ? -1.648 7.591 2.710 1.00 86.00 90 LEU A O 1
ATOM 737 N N . ILE A 1 91 ? -2.498 7.712 0.634 1.00 84.94 91 ILE A N 1
ATOM 738 C CA . ILE A 1 91 ? -2.542 9.183 0.567 1.00 84.94 91 ILE A CA 1
ATOM 739 C C . ILE A 1 91 ? -3.509 9.754 1.627 1.00 84.94 91 ILE A C 1
ATOM 741 O O . ILE A 1 91 ? -3.062 10.525 2.480 1.00 84.94 91 ILE A O 1
ATOM 745 N N . PRO A 1 92 ? -4.801 9.355 1.685 1.00 84.00 92 PRO A N 1
ATOM 746 C CA . PRO A 1 92 ? -5.691 9.765 2.772 1.00 84.00 92 PRO A CA 1
ATOM 747 C C . PRO A 1 92 ? -5.148 9.441 4.166 1.00 84.00 92 PRO A C 1
ATOM 749 O O . PRO A 1 92 ? -5.254 10.265 5.073 1.00 84.00 92 PRO A O 1
ATOM 752 N N . GLN A 1 93 ? -4.552 8.258 4.350 1.00 83.00 93 GLN A N 1
ATOM 753 C CA . GLN A 1 93 ? -3.984 7.860 5.639 1.00 83.00 93 GLN A CA 1
ATOM 754 C C . GLN A 1 93 ? -2.823 8.762 6.055 1.00 83.00 93 GLN A C 1
ATOM 756 O O . GLN A 1 93 ? -2.770 9.170 7.213 1.00 83.00 93 GLN A O 1
ATOM 761 N N . TYR A 1 94 ? -1.937 9.126 5.127 1.00 85.69 94 TYR A N 1
ATOM 762 C CA . TYR A 1 94 ? -0.820 10.028 5.390 1.00 85.69 94 TYR A CA 1
ATOM 763 C C . TYR A 1 94 ? -1.310 11.377 5.937 1.00 85.69 94 TYR A C 1
ATOM 765 O O . TYR A 1 94 ? -0.925 11.768 7.041 1.00 85.69 94 TYR A O 1
ATOM 773 N N . PHE A 1 95 ? -2.252 12.029 5.250 1.00 84.31 95 PHE A N 1
ATOM 774 C CA . PHE A 1 95 ? -2.785 13.332 5.672 1.00 84.31 95 PHE A CA 1
ATOM 775 C C . PHE A 1 95 ? -3.687 13.266 6.918 1.00 84.31 95 PHE A C 1
ATOM 777 O O . PHE A 1 95 ? -3.729 14.211 7.711 1.00 84.31 95 PHE A O 1
ATOM 784 N N . ASN A 1 96 ? -4.389 12.150 7.142 1.00 79.25 96 ASN A N 1
ATOM 785 C CA . ASN A 1 96 ? -5.251 11.968 8.318 1.00 79.25 96 ASN A CA 1
ATOM 786 C C . ASN A 1 96 ? -4.483 11.506 9.566 1.00 79.25 96 ASN A C 1
ATOM 788 O O . ASN A 1 96 ? -4.913 11.781 10.690 1.00 79.25 96 ASN A O 1
ATOM 792 N N . SER A 1 97 ? -3.311 10.884 9.401 1.00 68.56 97 SER A N 1
ATOM 793 C CA . SER A 1 97 ? -2.490 10.368 10.505 1.00 68.56 97 SER A CA 1
ATOM 794 C C . SER A 1 97 ? -2.065 11.446 11.513 1.00 68.56 97 SER A C 1
ATOM 796 O O . SER A 1 97 ? -1.885 11.153 12.696 1.00 68.56 97 SER A O 1
ATOM 798 N N . GLY A 1 98 ? -1.950 12.709 11.087 1.00 60.75 98 GLY A N 1
ATOM 799 C CA . GLY A 1 98 ? -1.682 13.844 11.975 1.00 60.75 98 GLY A CA 1
ATOM 800 C C . GLY A 1 98 ? -2.891 14.266 12.818 1.00 60.75 98 GLY A C 1
ATOM 801 O O . GLY A 1 98 ? -2.729 14.680 13.965 1.00 60.75 98 GLY A O 1
ATOM 802 N N . LYS A 1 99 ? -4.108 14.112 12.282 1.00 57.56 99 LYS A N 1
ATOM 803 C CA . LYS A 1 99 ? -5.368 14.538 12.917 1.00 57.56 99 LYS A CA 1
ATOM 804 C C . LYS A 1 99 ? -5.953 13.475 13.854 1.00 57.56 99 LYS A C 1
ATOM 806 O O . LYS A 1 99 ? -6.673 13.824 14.785 1.00 57.56 99 LYS A O 1
ATOM 811 N N . ASP A 1 100 ? -5.608 12.202 13.664 1.00 51.12 100 ASP A N 1
ATOM 812 C CA . ASP A 1 100 ? -6.097 11.095 14.501 1.00 51.12 100 ASP A CA 1
ATOM 813 C C . ASP A 1 100 ? -5.280 10.843 15.775 1.00 51.12 100 ASP A C 1
ATOM 815 O O . ASP A 1 100 ? -5.795 10.247 16.729 1.00 51.12 100 ASP A O 1
ATOM 819 N N . LYS A 1 101 ? -4.046 11.360 15.865 1.00 53.72 101 LYS A N 1
ATOM 820 C CA . LYS A 1 101 ? -3.238 11.289 17.100 1.00 53.72 101 LYS A CA 1
ATOM 821 C C . LYS A 1 101 ? -3.932 11.951 18.299 1.00 53.72 101 LYS A C 1
ATOM 823 O O . LYS A 1 101 ? -3.680 11.562 19.437 1.00 53.72 101 LYS A O 1
ATOM 828 N N . SER A 1 102 ? -4.825 12.913 18.057 1.00 47.25 102 SER A N 1
ATOM 829 C CA . SER A 1 102 ? -5.594 13.605 19.098 1.00 47.25 102 SER A CA 1
ATOM 830 C C . SER A 1 102 ? -6.949 12.955 19.412 1.00 47.25 102 SER A C 1
ATOM 832 O O . SER A 1 102 ? -7.437 13.113 20.530 1.00 47.25 102 SER A O 1
ATOM 834 N N . LYS A 1 103 ? -7.541 12.177 18.490 1.00 48.91 103 LYS A N 1
ATOM 835 C CA . LYS A 1 103 ? -8.860 11.533 18.680 1.00 48.91 103 LYS A CA 1
ATOM 836 C C . LYS A 1 103 ? -8.785 10.087 19.169 1.00 48.91 103 LYS A C 1
ATOM 838 O O . LYS A 1 103 ? -9.715 9.615 19.816 1.00 48.91 103 LYS A O 1
ATOM 843 N N . LYS A 1 104 ? -7.660 9.402 18.955 1.00 51.66 104 LYS A N 1
ATOM 844 C CA . LYS A 1 104 ? -7.371 8.081 19.527 1.00 51.66 104 LYS A CA 1
ATOM 845 C C . LYS A 1 104 ? -6.362 8.206 20.668 1.00 51.66 104 LYS A C 1
ATOM 847 O O . LYS A 1 104 ? -5.242 7.699 20.602 1.00 51.66 104 LYS A O 1
ATOM 852 N N . LYS A 1 105 ? -6.774 8.789 21.799 1.00 53.19 105 LYS A N 1
ATOM 853 C CA . LYS A 1 105 ? -6.221 8.319 23.081 1.00 53.19 105 LYS A CA 1
ATOM 854 C C . LYS A 1 105 ? -6.758 6.902 23.292 1.00 53.19 105 LYS A C 1
ATOM 856 O O . LYS A 1 105 ? -7.691 6.698 24.057 1.00 53.19 105 LYS A O 1
ATOM 861 N N . MET A 1 106 ? -6.189 5.950 22.547 1.00 54.56 106 MET A N 1
ATOM 862 C CA . MET A 1 106 ? -6.372 4.525 22.781 1.00 54.56 106 MET A CA 1
ATOM 863 C C . MET A 1 106 ? -6.141 4.313 24.273 1.00 54.56 106 MET A C 1
ATOM 865 O O . MET A 1 106 ? -5.115 4.773 24.799 1.00 54.56 106 MET A O 1
ATOM 869 N N . SER A 1 107 ? -7.1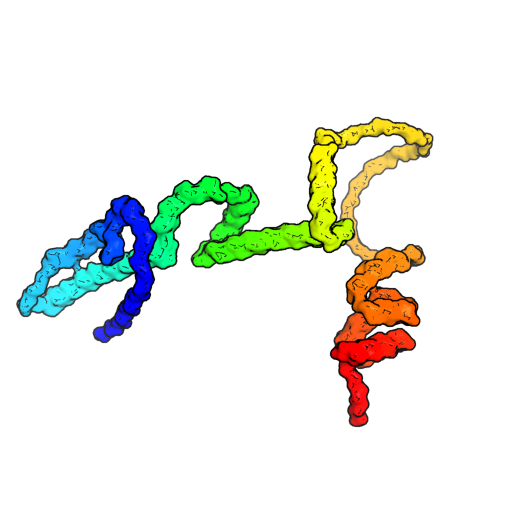06 3.695 24.950 1.00 62.28 107 SER A N 1
ATOM 870 C CA . SER A 1 107 ? -6.982 3.363 26.367 1.00 62.28 107 SER A CA 1
ATOM 871 C C . SER A 1 107 ? -5.642 2.658 26.593 1.00 62.28 107 SER A C 1
ATOM 873 O O . SER A 1 107 ? -5.146 1.953 25.712 1.00 62.28 107 SER A O 1
ATOM 875 N N . ARG A 1 108 ? -5.029 2.824 27.769 1.00 70.81 108 ARG A N 1
ATOM 876 C CA . ARG A 1 108 ? -3.790 2.105 28.115 1.00 70.81 108 ARG A CA 1
ATOM 877 C C . ARG A 1 108 ? -3.924 0.601 27.826 1.00 70.81 108 ARG A C 1
ATOM 879 O O . ARG A 1 108 ? -3.007 0.003 27.275 1.00 70.81 108 ARG A O 1
ATOM 886 N N . GLU A 1 109 ? -5.108 0.047 28.087 1.00 67.19 109 GLU A N 1
ATOM 887 C CA . GLU A 1 109 ? -5.464 -1.343 27.786 1.00 67.19 109 GLU A CA 1
ATOM 888 C C . GLU A 1 109 ? -5.497 -1.672 26.285 1.00 67.19 109 GLU A C 1
ATOM 890 O O . GLU A 1 109 ? -5.178 -2.792 25.893 1.00 67.19 109 GLU A O 1
ATOM 895 N N . GLU A 1 110 ? -5.903 -0.725 25.436 1.00 68.44 110 GLU A N 1
ATOM 896 C CA . GLU A 1 110 ? -5.908 -0.892 23.979 1.00 68.44 110 GLU A CA 1
ATOM 897 C C . GLU A 1 110 ? -4.496 -0.877 23.405 1.00 68.44 110 GLU A C 1
ATOM 899 O O . GLU A 1 110 ? -4.197 -1.667 22.515 1.00 68.44 110 GLU A O 1
ATOM 904 N N . LYS A 1 111 ? -3.621 -0.002 23.915 1.00 75.44 111 LYS A N 1
ATOM 905 C CA . LYS A 1 111 ? -2.220 0.057 23.477 1.00 75.44 111 LYS A CA 1
ATOM 906 C C . LYS A 1 111 ? -1.478 -1.229 23.825 1.00 75.44 111 LYS A C 1
ATOM 908 O O . LYS A 1 111 ? -0.800 -1.790 22.972 1.00 75.44 111 LYS A O 1
ATOM 913 N N . GLU A 1 112 ? -1.668 -1.720 25.047 1.00 79.19 112 GLU A N 1
ATOM 914 C CA . GLU A 1 112 ? -1.037 -2.950 25.529 1.00 79.19 112 GLU A CA 1
ATOM 915 C C . GLU A 1 112 ? -1.564 -4.194 24.797 1.00 79.19 112 GLU A C 1
ATOM 917 O O . GLU A 1 112 ? -0.795 -5.079 24.427 1.00 79.19 112 GLU A O 1
ATOM 922 N N . LEU A 1 113 ? -2.877 -4.262 24.540 1.00 73.81 113 LEU A N 1
ATOM 923 C CA . LEU A 1 113 ? -3.455 -5.326 23.718 1.00 73.81 113 LEU A CA 1
ATOM 924 C C . LEU A 1 113 ? -2.942 -5.257 22.281 1.00 73.81 113 LEU A C 1
ATOM 926 O O . LEU A 1 113 ? -2.690 -6.297 21.675 1.00 73.81 113 LEU A O 1
ATOM 930 N N . GLY A 1 114 ? -2.781 -4.036 21.772 1.00 71.94 114 GLY A N 1
ATOM 931 C CA . GLY A 1 114 ? -2.077 -3.767 20.540 1.00 71.94 114 GLY A CA 1
ATOM 932 C C . GLY A 1 114 ? -0.735 -4.497 20.555 1.00 71.94 114 GLY A C 1
ATOM 933 O O . GLY A 1 114 ? -0.534 -5.496 19.882 1.00 71.94 114 GLY A O 1
ATOM 934 N N . GLU A 1 115 ? 0.187 -4.068 21.400 1.00 75.94 115 GLU A N 1
ATOM 935 C CA . GLU A 1 115 ? 1.524 -4.664 21.444 1.00 75.94 115 GLU A CA 1
ATOM 936 C C . GLU A 1 115 ? 1.540 -6.191 21.611 1.00 75.94 115 GLU A C 1
ATOM 938 O O . GLU A 1 115 ? 2.328 -6.854 20.939 1.00 75.94 115 GLU A O 1
ATOM 943 N N . LYS A 1 116 ? 0.621 -6.767 22.397 1.00 79.81 116 LYS A N 1
ATOM 944 C CA . LYS A 1 116 ? 0.490 -8.229 22.549 1.00 79.81 116 LYS A CA 1
ATOM 945 C C . LYS A 1 116 ? 0.064 -8.948 21.271 1.00 79.81 116 LYS A C 1
ATOM 947 O O . LYS A 1 116 ? 0.516 -10.061 21.021 1.00 79.81 116 LYS A O 1
ATOM 952 N N . LEU A 1 117 ? -0.804 -8.340 20.468 1.00 71.00 117 LEU A N 1
ATOM 953 C CA . LEU A 1 117 ? -1.268 -8.923 19.209 1.00 71.00 117 LEU A CA 1
ATOM 954 C C . LEU A 1 117 ? -0.325 -8.610 18.038 1.00 71.00 117 LEU A C 1
ATOM 956 O O . LEU A 1 117 ? -0.501 -9.189 16.968 1.00 71.00 117 LEU A O 1
ATOM 960 N N . ARG A 1 118 ? 0.708 -7.775 18.249 1.00 72.12 118 ARG A N 1
ATOM 961 C CA . ARG A 1 118 ? 1.681 -7.351 17.228 1.00 72.12 118 ARG A CA 1
ATOM 962 C C . ARG A 1 118 ? 2.255 -8.461 16.349 1.00 72.12 118 ARG A C 1
ATOM 964 O O . ARG A 1 118 ? 2.302 -8.279 15.132 1.00 72.12 118 ARG A O 1
ATOM 971 N N . PRO A 1 119 ? 2.631 -9.622 16.903 1.00 70.38 119 PRO A N 1
ATOM 972 C CA . PRO A 1 119 ? 3.158 -10.726 16.105 1.00 70.38 119 PRO A CA 1
ATOM 973 C C . PRO A 1 119 ? 2.139 -11.355 15.138 1.00 70.38 119 PRO A C 1
ATOM 975 O O . PRO A 1 119 ? 2.534 -11.947 14.137 1.00 70.38 119 PRO A O 1
ATOM 978 N N . LEU A 1 120 ? 0.835 -11.220 15.408 1.00 63.56 120 LEU A N 1
ATOM 979 C CA . LEU A 1 120 ? -0.250 -11.831 14.630 1.00 63.56 120 LEU A CA 1
ATOM 980 C C . LEU A 1 120 ? -0.738 -10.939 13.470 1.00 63.56 120 LEU A C 1
ATOM 982 O O . LEU A 1 120 ? -1.612 -11.336 12.706 1.00 63.56 120 LEU A O 1
ATOM 986 N N . TRP A 1 121 ? -0.185 -9.733 13.314 1.00 67.19 121 TRP A N 1
ATOM 987 C CA . TRP A 1 121 ? -0.725 -8.659 12.465 1.00 67.19 121 TRP A CA 1
ATOM 988 C C . TRP A 1 121 ? -0.355 -8.690 10.984 1.00 67.19 121 TRP A C 1
ATOM 990 O O . TRP A 1 121 ? -0.405 -7.665 10.304 1.00 67.19 121 TRP A O 1
ATOM 1000 N N . LYS A 1 122 ? -0.004 -9.845 10.423 1.00 58.88 122 LYS A N 1
ATOM 1001 C CA . LYS A 1 122 ? 0.280 -9.897 8.986 1.00 58.88 122 LYS A CA 1
ATOM 1002 C C . LYS A 1 122 ? -1.030 -9.800 8.179 1.00 58.88 122 LYS A C 1
ATOM 1004 O O . LYS A 1 122 ? -1.886 -10.674 8.241 1.00 58.88 122 LYS A O 1
ATOM 1009 N N . LYS A 1 123 ? -1.146 -8.719 7.399 1.00 55.59 123 LYS A N 1
ATOM 1010 C CA . LYS A 1 123 ? -2.052 -8.456 6.257 1.00 55.59 123 LYS A CA 1
ATOM 1011 C C . LYS A 1 123 ? -3.569 -8.311 6.512 1.00 55.59 123 LYS A C 1
ATOM 1013 O O . LYS A 1 123 ? -4.213 -7.628 5.725 1.00 55.59 123 LYS A O 1
ATOM 1018 N N . GLN A 1 124 ? -4.152 -8.855 7.587 1.00 58.88 124 GLN A N 1
ATOM 1019 C CA . GLN A 1 124 ? -5.608 -8.773 7.865 1.00 58.88 124 GLN A CA 1
ATOM 1020 C C . GLN A 1 124 ? -5.932 -7.873 9.075 1.00 58.88 124 GLN A C 1
ATOM 1022 O O . GLN A 1 124 ? -6.571 -8.255 10.052 1.00 58.88 124 GLN A O 1
ATOM 1027 N N . GLU A 1 125 ? -5.417 -6.650 9.006 1.00 62.56 125 GLU A N 1
ATOM 1028 C CA . GLU A 1 125 ? -5.060 -5.803 10.147 1.00 62.56 125 GLU A CA 1
ATOM 1029 C C . GLU A 1 125 ? -6.238 -5.069 10.815 1.00 62.56 125 GLU A C 1
ATOM 1031 O O . GLU A 1 125 ? -6.387 -5.084 12.038 1.00 62.56 125 GLU A O 1
ATOM 1036 N N . GLN A 1 126 ? -7.123 -4.443 10.038 1.00 61.75 126 GLN A N 1
ATOM 1037 C CA . GLN A 1 126 ? -8.166 -3.585 10.613 1.00 61.75 126 GLN A CA 1
ATOM 1038 C C . GLN A 1 126 ? -9.382 -4.377 11.108 1.00 61.75 126 GLN A C 1
ATOM 1040 O O . GLN A 1 126 ? -9.914 -4.093 12.181 1.00 61.75 126 GLN A O 1
ATOM 1045 N N . SER A 1 127 ? -9.795 -5.408 10.367 1.00 66.88 127 SER A N 1
ATOM 1046 C CA . SER A 1 127 ? -10.990 -6.195 10.698 1.00 66.88 127 SER A CA 1
ATOM 1047 C C . SER A 1 127 ? -10.822 -6.987 11.997 1.00 66.88 127 SER A C 1
ATOM 1049 O O . SER A 1 127 ? -11.734 -7.026 12.822 1.00 66.88 127 SER A O 1
ATOM 1051 N N . ILE A 1 128 ? -9.641 -7.574 12.226 1.00 76.00 128 ILE A N 1
ATOM 1052 C CA . ILE A 1 128 ? -9.369 -8.357 13.439 1.00 76.00 128 ILE A CA 1
ATOM 1053 C C . ILE A 1 128 ? -9.340 -7.443 14.665 1.00 76.00 128 ILE A C 1
ATOM 1055 O O . ILE A 1 128 ? -9.975 -7.750 15.670 1.00 76.00 128 ILE A O 1
ATOM 1059 N N . MET A 1 129 ? -8.680 -6.286 14.581 1.00 71.19 129 MET A N 1
ATOM 1060 C CA . MET A 1 129 ? -8.671 -5.308 15.670 1.00 71.19 129 MET A CA 1
ATOM 1061 C C . MET A 1 129 ? -10.088 -4.819 15.994 1.00 71.19 129 MET A C 1
ATOM 1063 O O . MET A 1 129 ? -10.489 -4.830 17.158 1.00 71.19 129 MET A O 1
ATOM 1067 N N . VAL A 1 130 ? -10.880 -4.454 14.981 1.00 80.12 130 VAL A N 1
ATOM 1068 C CA . VAL A 1 130 ? -12.287 -4.065 15.170 1.00 80.12 130 VAL A CA 1
ATOM 1069 C C . VAL A 1 130 ? -13.090 -5.206 15.806 1.00 80.12 130 VAL A C 1
ATOM 1071 O O . 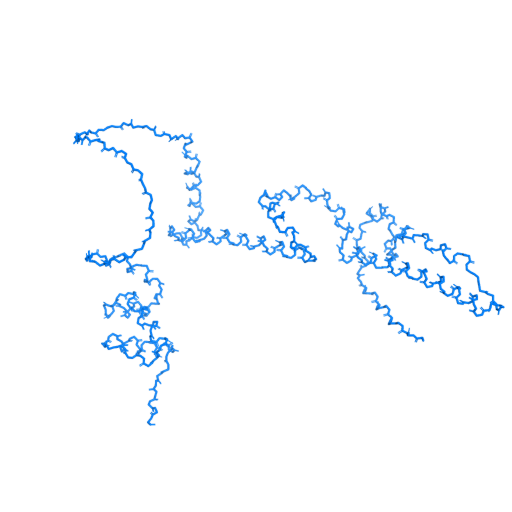VAL A 1 130 ? -13.861 -4.966 16.738 1.00 80.12 130 VAL A O 1
ATOM 1074 N N . GLY A 1 131 ? -12.867 -6.447 15.370 1.00 85.12 131 GLY A N 1
ATOM 1075 C CA . GLY A 1 131 ? -13.501 -7.647 15.915 1.00 85.12 131 GLY A CA 1
ATOM 1076 C C . GLY A 1 131 ? -13.171 -7.890 17.389 1.00 85.12 131 GLY A C 1
ATOM 1077 O O . GLY A 1 131 ? -14.082 -8.021 18.206 1.00 85.12 131 GLY A O 1
ATOM 1078 N N . VAL A 1 132 ? -11.890 -7.872 17.759 1.00 85.62 132 VAL A N 1
ATOM 1079 C CA . VAL A 1 132 ? -11.428 -8.081 19.144 1.00 85.62 132 VAL A CA 1
ATOM 1080 C C . VAL A 1 132 ? -11.931 -6.968 20.069 1.00 85.62 132 VAL A C 1
ATOM 1082 O O . VAL A 1 132 ? -12.371 -7.223 21.194 1.00 85.62 132 VAL A O 1
ATOM 1085 N N . MET A 1 133 ? -11.932 -5.723 19.593 1.00 82.62 133 MET A N 1
ATOM 1086 C CA . MET A 1 133 ? -12.459 -4.587 20.349 1.00 82.62 133 MET A CA 1
ATOM 1087 C C . MET A 1 133 ? -13.972 -4.694 20.559 1.00 82.62 133 MET A C 1
ATOM 1089 O O . MET A 1 133 ? -14.467 -4.469 21.671 1.00 82.62 133 MET A O 1
ATOM 1093 N N . LYS A 1 134 ? -14.708 -5.104 19.520 1.00 88.88 134 LYS A N 1
ATOM 1094 C CA . LYS A 1 134 ? -16.144 -5.386 19.601 1.00 88.88 134 LYS A CA 1
ATOM 1095 C C . LYS A 1 134 ? -16.423 -6.520 20.585 1.00 88.88 134 LYS A C 1
ATOM 1097 O O . LYS A 1 134 ? -17.278 -6.353 21.452 1.00 88.88 134 LYS A O 1
ATOM 1102 N N . GLN A 1 135 ? -15.672 -7.619 20.516 1.00 92.69 135 GLN A N 1
ATOM 1103 C CA . GLN A 1 135 ? -15.790 -8.738 21.449 1.00 92.69 135 GLN A CA 1
ATOM 1104 C C . GLN A 1 135 ? -15.604 -8.268 22.892 1.00 92.69 135 GLN A C 1
ATOM 1106 O O . GLN A 1 135 ? -16.485 -8.489 23.713 1.00 92.69 135 GLN A O 1
ATOM 1111 N N . ARG A 1 136 ? -14.518 -7.550 23.211 1.00 86.19 136 ARG A N 1
ATOM 1112 C CA . ARG A 1 136 ? -14.278 -7.049 24.577 1.00 86.19 136 ARG A CA 1
ATOM 1113 C C . ARG A 1 136 ? -15.394 -6.139 25.079 1.00 86.19 136 ARG A C 1
ATOM 1115 O O . ARG A 1 136 ? -15.796 -6.248 26.239 1.00 86.19 136 ARG A O 1
ATOM 1122 N N . ARG A 1 137 ? -15.907 -5.243 24.228 1.00 88.81 137 ARG A N 1
ATOM 1123 C CA . ARG A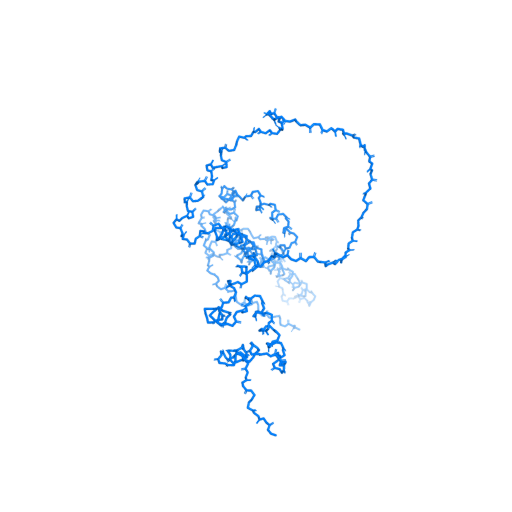 1 137 ? -17.053 -4.385 24.570 1.00 88.81 137 ARG A CA 1
ATOM 1124 C C . ARG A 1 137 ? -18.276 -5.228 24.930 1.00 88.81 137 ARG A C 1
ATOM 1126 O O . ARG A 1 137 ? -18.911 -4.958 25.946 1.00 88.81 137 ARG A O 1
ATOM 1133 N N . LEU A 1 138 ? -18.574 -6.245 24.126 1.00 93.56 138 LEU A N 1
ATOM 1134 C CA . LEU A 1 138 ? -19.693 -7.153 24.363 1.00 93.56 138 LEU A CA 1
ATOM 1135 C C . LEU A 1 138 ? -19.483 -8.004 25.619 1.00 93.56 138 LEU A C 1
ATOM 1137 O O . LEU A 1 138 ? -20.400 -8.109 26.421 1.00 93.56 138 LEU A O 1
ATOM 1141 N N . SER A 1 139 ? -18.282 -8.535 25.852 1.00 94.12 139 SER A N 1
ATOM 1142 C CA . SER A 1 139 ? -17.964 -9.322 27.048 1.00 94.12 139 SER A CA 1
ATOM 1143 C C . SER A 1 139 ? -18.093 -8.504 28.334 1.00 94.12 139 SER A C 1
ATOM 1145 O O . SER A 1 139 ? -18.678 -8.990 29.299 1.00 94.12 139 SER A O 1
ATOM 1147 N N . ARG A 1 140 ? -17.618 -7.247 28.353 1.00 90.06 140 ARG A N 1
ATOM 1148 C CA . ARG A 1 140 ? -17.837 -6.337 29.493 1.00 90.06 140 ARG A CA 1
ATOM 1149 C C . ARG A 1 140 ? -19.321 -6.082 29.718 1.00 90.06 140 ARG A C 1
ATOM 1151 O O . ARG A 1 140 ? -19.799 -6.219 30.840 1.00 90.06 140 ARG A O 1
ATOM 1158 N N . ARG A 1 141 ? -20.056 -5.793 28.640 1.00 92.62 141 ARG A N 1
ATOM 1159 C CA . ARG A 1 141 ? -21.496 -5.555 28.730 1.00 92.62 141 ARG A CA 1
ATOM 1160 C C . ARG A 1 141 ? -22.252 -6.785 29.231 1.00 92.62 141 ARG A C 1
ATOM 1162 O O . ARG A 1 141 ? -23.169 -6.653 30.032 1.00 92.62 141 ARG A O 1
ATOM 1169 N N . LEU A 1 142 ? -21.859 -7.977 28.795 1.00 93.06 142 LEU A N 1
ATOM 1170 C CA . LEU A 1 142 ? -22.443 -9.230 29.256 1.00 93.06 142 LEU A CA 1
ATOM 1171 C C . LEU A 1 142 ? -22.160 -9.454 30.744 1.00 93.06 142 LEU A C 1
ATOM 1173 O O . LEU A 1 142 ? -23.076 -9.782 31.487 1.00 93.06 142 LEU A O 1
ATOM 1177 N N . ALA A 1 143 ? -20.925 -9.226 31.198 1.00 91.75 143 ALA A N 1
ATOM 1178 C CA . ALA A 1 143 ? -20.566 -9.353 32.609 1.00 91.75 143 ALA A CA 1
ATOM 1179 C C . ALA A 1 143 ? -21.362 -8.385 33.505 1.00 91.75 143 ALA A C 1
ATOM 1181 O O . ALA A 1 143 ? -21.825 -8.783 34.575 1.00 91.75 143 ALA A O 1
ATOM 1182 N N . GLU A 1 144 ? -21.572 -7.142 33.057 1.00 90.19 144 GLU A N 1
ATOM 1183 C CA . GLU A 1 144 ? -22.451 -6.173 33.726 1.00 90.19 144 GLU A CA 1
ATOM 1184 C C . GLU A 1 144 ? -23.888 -6.693 33.827 1.00 90.19 144 GLU A C 1
ATOM 1186 O O . GLU A 1 144 ? -24.447 -6.746 34.920 1.00 90.19 144 GLU A O 1
ATOM 1191 N N . LEU A 1 145 ? -24.470 -7.136 32.708 1.00 89.75 145 LEU A N 1
ATOM 1192 C CA . LEU A 1 145 ? -25.843 -7.647 32.664 1.00 89.75 145 LEU A CA 1
ATOM 1193 C C . LEU A 1 145 ? -26.032 -8.883 33.549 1.00 89.75 145 LEU A C 1
ATOM 1195 O O . LEU A 1 145 ? -26.998 -8.958 34.307 1.00 89.75 145 LEU A O 1
ATOM 1199 N N . THR A 1 146 ? -25.089 -9.823 33.514 1.00 89.88 146 THR A N 1
ATOM 1200 C CA . THR A 1 146 ? -25.095 -10.998 34.392 1.00 89.88 146 THR A CA 1
ATOM 1201 C C . THR A 1 146 ? -25.002 -10.589 35.861 1.00 89.88 146 THR A C 1
ATOM 1203 O O . THR A 1 146 ? -25.677 -11.169 36.709 1.00 89.88 146 THR A O 1
ATOM 1206 N N . ARG A 1 147 ? -24.210 -9.560 36.184 1.00 89.12 147 ARG A N 1
ATOM 1207 C CA . ARG A 1 147 ? -24.123 -9.017 37.543 1.00 89.12 147 ARG A CA 1
ATOM 1208 C C . ARG A 1 147 ? -25.436 -8.371 37.985 1.00 89.12 147 ARG A C 1
ATOM 1210 O O . ARG A 1 147 ? -25.822 -8.588 39.129 1.00 89.12 147 ARG A O 1
ATOM 1217 N N . TYR A 1 148 ? -26.118 -7.608 37.133 1.00 89.12 148 TYR A N 1
ATOM 1218 C CA . TYR A 1 148 ? -27.424 -7.033 37.479 1.00 89.12 148 TYR A CA 1
ATOM 1219 C C . TYR A 1 148 ? -28.451 -8.133 37.768 1.00 89.12 148 TYR A C 1
ATOM 1221 O O . TYR A 1 148 ? -29.069 -8.108 38.829 1.00 89.12 148 TYR A O 1
ATOM 1229 N N . ARG A 1 149 ? -28.518 -9.172 36.923 1.00 87.19 149 ARG A N 1
ATOM 1230 C CA . ARG A 1 149 ? -29.406 -10.327 37.140 1.00 87.19 149 ARG A CA 1
ATOM 1231 C C . ARG A 1 149 ? -29.131 -11.061 38.451 1.00 87.19 149 ARG A C 1
ATOM 1233 O O . ARG A 1 149 ? -30.065 -11.386 39.170 1.00 87.19 149 ARG A O 1
ATOM 1240 N N . ARG A 1 150 ? -27.856 -11.270 38.805 1.00 86.62 150 ARG A N 1
ATOM 1241 C CA . ARG A 1 150 ? -27.473 -11.874 40.098 1.00 86.62 150 ARG A CA 1
ATOM 1242 C C . ARG A 1 150 ? -27.902 -11.040 41.309 1.00 86.62 150 ARG A C 1
ATOM 1244 O O . ARG A 1 150 ? -28.068 -11.599 42.380 1.00 86.62 150 ARG A O 1
ATOM 1251 N N . ASN A 1 151 ? -28.068 -9.728 41.143 1.00 85.44 151 ASN A N 1
ATOM 1252 C CA . ASN A 1 151 ? -28.580 -8.831 42.183 1.00 85.44 151 ASN A CA 1
ATOM 1253 C C . ASN A 1 151 ? -30.104 -8.619 42.081 1.00 85.44 151 ASN A C 1
ATOM 1255 O O . ASN A 1 151 ? -30.623 -7.699 42.703 1.00 85.44 151 ASN A O 1
ATOM 1259 N N . GLY A 1 152 ? -30.813 -9.430 41.286 1.00 86.19 152 GLY A N 1
ATOM 1260 C CA . GLY A 1 152 ? -32.271 -9.366 41.138 1.00 86.19 152 GLY A CA 1
ATOM 1261 C C . GLY A 1 152 ? -32.788 -8.230 40.251 1.00 86.19 152 GLY A C 1
ATOM 1262 O O . GLY A 1 152 ? -33.993 -8.029 40.170 1.00 86.19 152 GLY A O 1
ATOM 1263 N N . LEU A 1 153 ? -31.906 -7.493 39.569 1.00 84.88 153 LEU A N 1
ATOM 1264 C CA . LEU A 1 153 ? -32.289 -6.378 38.702 1.00 84.88 153 LEU A CA 1
ATOM 1265 C C . LEU A 1 153 ? -32.634 -6.910 37.311 1.00 84.88 153 LEU A C 1
ATOM 1267 O O . LEU A 1 153 ? -31.750 -7.308 36.541 1.00 84.88 153 LEU A O 1
ATOM 1271 N N . CYS A 1 154 ? -33.926 -6.901 36.997 1.00 77.62 154 CYS A N 1
ATOM 1272 C CA . CYS A 1 154 ? -34.458 -7.381 35.722 1.00 77.62 154 CYS A CA 1
ATOM 1273 C C . CYS A 1 154 ? -35.052 -6.257 34.862 1.00 77.62 154 CYS A C 1
ATOM 1275 O O . CYS A 1 154 ? -35.276 -6.474 33.669 1.00 77.62 154 CYS A O 1
ATOM 1277 N N . ARG A 1 155 ? -35.264 -5.056 35.421 1.00 82.38 155 ARG A N 1
ATOM 1278 C CA . ARG A 1 155 ? -35.764 -3.886 34.685 1.00 82.38 155 ARG A CA 1
ATOM 1279 C C . ARG A 1 155 ? -34.651 -2.883 34.416 1.00 82.38 155 ARG A C 1
ATOM 1281 O O . ARG A 1 155 ? -33.717 -2.727 35.199 1.00 82.38 155 ARG A O 1
ATOM 1288 N N . LYS A 1 156 ? -34.725 -2.206 33.272 1.00 76.94 156 LYS A N 1
ATOM 1289 C CA . LYS A 1 156 ? -33.646 -1.330 32.791 1.00 76.94 156 LYS A CA 1
ATOM 1290 C C . LYS A 1 156 ? -33.555 -0.035 33.603 1.00 76.94 156 LYS A C 1
ATOM 1292 O O . LYS A 1 156 ? -32.473 0.535 33.723 1.00 76.94 156 LYS A O 1
ATOM 1297 N N . GLU A 1 157 ? -34.675 0.396 34.165 1.00 81.69 157 GLU A N 1
ATOM 1298 C CA . GLU A 1 157 ? -34.838 1.601 34.976 1.00 81.69 157 GLU A CA 1
ATOM 1299 C C . GLU A 1 157 ? -34.120 1.456 36.329 1.00 81.69 157 GLU A C 1
ATOM 1301 O O . GLU A 1 157 ? -33.464 2.382 36.800 1.00 81.69 157 GLU A O 1
ATOM 1306 N N . GLU A 1 158 ? -34.148 0.253 36.906 1.00 78.00 158 GLU A N 1
ATOM 1307 C CA . GLU A 1 158 ? -33.540 -0.073 38.204 1.00 78.00 158 GLU A CA 1
ATOM 1308 C C . GLU A 1 158 ? -32.002 -0.109 38.136 1.00 78.00 158 GLU A C 1
ATOM 1310 O O . GLU A 1 158 ? -31.314 0.155 39.124 1.00 78.00 158 GLU A O 1
ATOM 1315 N N . ILE A 1 159 ? -31.445 -0.383 36.948 1.00 82.31 159 ILE A N 1
ATOM 1316 C CA . ILE A 1 159 ? -29.995 -0.454 36.710 1.00 82.31 159 ILE A CA 1
ATOM 1317 C C . ILE A 1 159 ? -29.324 0.896 36.987 1.00 82.31 159 ILE A C 1
ATOM 1319 O O . ILE A 1 159 ? -28.252 0.936 37.590 1.00 82.31 159 ILE A O 1
ATOM 1323 N N . GLN A 1 160 ? -29.950 2.004 36.574 1.00 79.12 160 GLN A N 1
ATOM 1324 C CA . GLN A 1 160 ? -29.369 3.340 36.747 1.00 79.12 160 GLN A CA 1
ATOM 1325 C C . GLN A 1 160 ? -29.269 3.721 38.226 1.00 79.12 160 GLN A C 1
ATOM 1327 O O . GLN A 1 160 ? -28.228 4.211 38.663 1.00 79.12 160 GLN A O 1
ATOM 1332 N N . HIS A 1 161 ? -30.320 3.442 39.000 1.00 77.75 161 HIS A N 1
ATOM 1333 C CA . HIS A 1 161 ? -30.343 3.726 40.432 1.00 77.75 161 HIS A CA 1
ATOM 1334 C C . HIS A 1 161 ? -29.333 2.850 41.186 1.00 77.75 161 HIS A C 1
ATOM 1336 O O . HIS A 1 161 ? -28.583 3.340 42.028 1.00 77.75 161 HIS A O 1
ATOM 1342 N N . PHE A 1 162 ? -29.234 1.565 40.826 1.00 80.25 162 PHE A N 1
ATOM 1343 C CA . PHE A 1 162 ? -28.249 0.650 41.402 1.00 80.25 162 PHE A CA 1
ATOM 1344 C C . PHE A 1 162 ? -26.799 1.070 41.118 1.00 80.25 162 PHE A C 1
ATOM 1346 O O . PHE A 1 162 ? -25.939 0.963 41.996 1.00 80.25 162 PHE A O 1
ATOM 1353 N N . ASP A 1 163 ? -26.501 1.562 39.914 1.00 82.81 163 ASP A N 1
ATOM 1354 C CA . ASP A 1 163 ? -25.156 2.034 39.577 1.00 82.81 163 ASP A CA 1
ATOM 1355 C C . ASP A 1 163 ? -24.789 3.332 40.302 1.00 82.81 163 ASP A C 1
ATOM 1357 O O . ASP A 1 163 ? -23.654 3.450 40.772 1.00 82.81 163 ASP A O 1
ATOM 1361 N N . GLN A 1 164 ? -25.734 4.265 40.456 1.00 80.44 164 GLN A N 1
ATOM 1362 C CA . GLN A 1 164 ? -25.543 5.498 41.230 1.00 80.44 164 GLN A CA 1
ATOM 1363 C C . GLN A 1 164 ? -25.288 5.188 42.711 1.00 80.44 164 GLN A C 1
ATOM 1365 O O . GLN A 1 164 ? -24.275 5.606 43.273 1.00 80.44 164 GLN A O 1
ATOM 1370 N N . GLU A 1 165 ? -26.144 4.366 43.319 1.00 76.94 165 GLU A N 1
ATOM 1371 C CA . GLU A 1 165 ? -26.017 3.893 44.701 1.00 76.94 165 GLU A CA 1
ATOM 1372 C C . GLU A 1 165 ? -24.664 3.189 44.932 1.00 76.94 165 GLU A C 1
ATOM 1374 O O . GLU A 1 165 ? -23.973 3.411 45.930 1.00 76.94 165 GLU A O 1
ATOM 1379 N N . ARG A 1 166 ? -24.229 2.362 43.973 1.00 79.44 166 ARG A N 1
ATOM 1380 C CA . ARG A 1 166 ? -22.933 1.676 44.019 1.00 79.44 166 ARG A CA 1
ATOM 1381 C C . ARG A 1 166 ? -21.756 2.642 43.877 1.00 79.44 166 ARG A C 1
ATOM 1383 O O . ARG A 1 166 ? -20.759 2.462 44.577 1.00 79.44 166 ARG A O 1
ATOM 1390 N N . GLN A 1 167 ? -21.828 3.613 42.970 1.00 76.38 167 GLN A N 1
ATOM 1391 C CA . GLN A 1 167 ? -20.778 4.618 42.796 1.00 76.38 167 GLN A CA 1
ATOM 1392 C C . GLN A 1 167 ? -20.614 5.451 44.068 1.00 76.38 167 GLN A C 1
ATOM 1394 O O . GLN A 1 167 ? -19.490 5.603 44.539 1.00 76.38 167 GLN A O 1
ATOM 1399 N N . ILE A 1 168 ? -21.717 5.872 44.693 1.00 77.06 168 ILE A N 1
ATOM 1400 C CA . ILE A 1 168 ? -21.706 6.569 45.986 1.00 77.06 168 ILE A CA 1
ATOM 1401 C C . ILE A 1 168 ? -21.041 5.692 47.056 1.00 77.06 168 ILE A C 1
ATOM 1403 O O . ILE A 1 168 ? -20.099 6.129 47.713 1.00 77.06 168 ILE A O 1
ATOM 1407 N N . ARG A 1 169 ? -21.420 4.411 47.170 1.00 73.88 169 ARG A N 1
ATOM 1408 C CA . ARG A 1 169 ? -20.787 3.464 48.113 1.00 73.88 169 ARG A CA 1
ATOM 1409 C C . ARG A 1 169 ? -19.303 3.209 47.830 1.00 73.88 169 ARG A C 1
ATOM 1411 O O . ARG A 1 169 ? -18.566 2.880 48.754 1.00 73.88 169 ARG A O 1
ATOM 1418 N N . GLN A 1 170 ? -18.845 3.322 46.582 1.00 70.38 170 GLN A N 1
ATOM 1419 C CA . GLN A 1 170 ? -17.421 3.214 46.237 1.00 70.38 170 GLN A CA 1
ATOM 1420 C C . GLN A 1 170 ? -16.634 4.485 46.563 1.00 70.38 170 GLN A C 1
ATOM 1422 O O . GLN A 1 170 ? -15.476 4.375 46.955 1.00 70.38 170 GLN A O 1
ATOM 1427 N N . ILE A 1 171 ? -17.253 5.659 46.434 1.00 70.44 171 ILE A N 1
ATOM 1428 C CA . ILE A 1 171 ? -16.649 6.958 46.762 1.00 70.44 171 ILE A CA 1
ATOM 1429 C C . ILE A 1 171 ? -16.561 7.152 48.284 1.00 70.44 171 ILE A C 1
ATOM 1431 O O . ILE A 1 171 ? -15.568 7.675 48.777 1.00 70.44 171 ILE A O 1
ATOM 1435 N N . VAL A 1 172 ? -17.565 6.683 49.033 1.00 68.69 172 VAL A N 1
ATOM 1436 C CA . VAL A 1 172 ? -17.660 6.838 50.497 1.00 68.69 172 VAL A CA 1
ATOM 1437 C C . VAL A 1 172 ? -16.809 5.814 51.266 1.00 68.69 172 VAL A C 1
ATOM 1439 O O . VAL A 1 172 ? -16.665 5.935 52.477 1.00 68.69 172 VAL A O 1
ATOM 1442 N N . LYS A 1 173 ? -16.179 4.826 50.608 1.00 55.62 173 LYS A N 1
ATOM 1443 C CA . LYS A 1 173 ? -15.194 3.961 51.284 1.00 55.62 173 LYS A CA 1
ATOM 1444 C C . LYS A 1 173 ? -13.961 4.792 51.679 1.00 55.62 173 LYS A C 1
ATOM 1446 O O . LYS A 1 173 ? -13.213 5.192 50.784 1.00 55.62 173 LYS A O 1
ATOM 1451 N N . PRO A 1 174 ? -13.694 5.025 52.980 1.00 48.50 174 PRO A N 1
ATOM 1452 C CA . PRO A 1 174 ? -12.489 5.726 53.385 1.00 48.50 174 PRO A CA 1
ATOM 1453 C C . PRO A 1 174 ? -11.271 4.858 53.054 1.00 48.50 174 PRO A C 1
ATOM 1455 O O . PRO A 1 174 ? -11.245 3.652 53.303 1.00 48.50 174 PRO A O 1
ATOM 1458 N N . LYS A 1 175 ? -10.239 5.477 52.478 1.00 54.34 175 LYS A N 1
ATOM 1459 C CA . LYS A 1 175 ? -8.903 4.882 52.385 1.00 54.34 175 LYS A CA 1
ATOM 1460 C C . LYS A 1 175 ? -8.239 4.932 53.771 1.00 54.34 175 LYS A C 1
ATOM 1462 O O . LYS A 1 175 ? -7.415 5.800 54.020 1.00 54.34 175 LYS A O 1
ATOM 1467 N N . SER A 1 176 ? -8.594 4.020 54.667 1.00 41.81 176 SER A N 1
ATOM 1468 C CA . SER A 1 176 ? -7.828 3.684 55.881 1.00 41.81 176 SER A CA 1
ATOM 1469 C C . SER A 1 176 ? -8.302 2.308 56.356 1.00 41.81 176 SER A C 1
ATOM 1471 O O . SER A 1 176 ? -9.489 2.083 56.547 1.00 41.81 176 SER A O 1
ATOM 1473 N N . GLY A 1 177 ? -7.466 1.276 56.305 1.00 38.31 177 GLY A N 1
ATOM 1474 C CA . GLY A 1 177 ? -6.532 0.919 57.377 1.00 38.31 177 GLY A CA 1
ATOM 1475 C C . GLY A 1 177 ? -6.956 -0.479 57.852 1.00 38.31 177 GLY A C 1
ATOM 1476 O O . GLY A 1 177 ? -8.139 -0.762 57.956 1.00 38.31 177 GLY A O 1
ATOM 1477 N N . GLY A 1 178 ? -6.065 -1.452 58.005 1.00 37.16 178 GLY A N 1
ATOM 1478 C CA . GLY A 1 178 ? -5.103 -1.380 59.095 1.00 37.16 178 GLY A CA 1
ATOM 1479 C C . GLY A 1 178 ? -5.868 -1.514 60.412 1.00 37.16 178 GLY A C 1
ATOM 1480 O O . GLY A 1 178 ? -6.404 -0.537 60.915 1.00 37.16 178 GLY A O 1
ATOM 1481 N N . SER A 1 179 ? -5.954 -2.747 60.899 1.00 40.06 179 SER A N 1
ATOM 1482 C CA . SER A 1 179 ? -6.451 -3.180 62.209 1.00 40.06 179 SER A CA 1
ATOM 1483 C C . SER A 1 179 ? -6.239 -2.190 63.364 1.00 40.06 179 SER A C 1
ATOM 1485 O O . SER A 1 179 ? -5.106 -1.777 63.586 1.00 40.06 179 SER A O 1
ATOM 1487 N N . SER A 1 180 ? -7.271 -1.952 64.184 1.00 35.59 180 SER A N 1
ATOM 1488 C CA . SER A 1 180 ? -7.148 -1.980 65.651 1.00 35.59 180 SER A CA 1
ATOM 1489 C C . SER A 1 180 ? -8.517 -2.000 66.347 1.00 35.59 180 SER A C 1
ATOM 1491 O O . SER A 1 180 ? -9.485 -1.396 65.902 1.00 35.59 180 SER A O 1
ATOM 1493 N N . VAL A 1 181 ? -8.530 -2.745 67.444 1.00 42.06 181 VAL A N 1
ATOM 1494 C CA . VAL A 1 181 ? -9.613 -3.248 68.295 1.00 42.06 181 VAL A CA 1
ATOM 1495 C C . VAL A 1 181 ? -10.053 -2.231 69.352 1.00 42.06 181 VAL A C 1
ATOM 1497 O O . VAL A 1 181 ? -9.184 -1.565 69.903 1.00 42.06 181 VAL A O 1
ATOM 1500 N N . GLN A 1 182 ? -11.342 -2.230 69.724 1.00 37.66 182 GLN A N 1
ATOM 1501 C CA . GLN A 1 182 ? -11.860 -2.153 71.110 1.00 37.66 182 GLN A CA 1
ATOM 1502 C C . GLN A 1 182 ? -13.305 -2.691 71.140 1.00 37.66 182 GLN A C 1
ATOM 1504 O O . GLN A 1 182 ? -14.049 -2.429 70.204 1.00 37.66 182 GLN A O 1
ATOM 1509 N N . ASN A 1 183 ? -13.859 -3.321 72.174 1.00 31.92 183 ASN A N 1
ATOM 1510 C CA . ASN A 1 183 ? -13.441 -4.241 73.240 1.00 31.92 183 ASN A CA 1
ATOM 1511 C C . ASN A 1 183 ? -14.772 -4.605 73.948 1.00 31.92 183 ASN A C 1
ATOM 1513 O O . ASN A 1 183 ? -15.577 -3.695 74.080 1.00 31.92 183 ASN A O 1
ATOM 1517 N N . PHE A 1 184 ? -15.016 -5.851 74.386 1.00 28.50 184 PHE A N 1
ATOM 1518 C CA . PHE A 1 184 ? -15.813 -6.261 75.579 1.00 28.50 184 PHE A CA 1
ATOM 1519 C C . PHE A 1 184 ? -15.882 -7.814 75.658 1.00 28.50 184 PHE A C 1
ATOM 1521 O O . PHE A 1 184 ? -15.682 -8.470 74.638 1.00 28.50 184 PHE A O 1
ATOM 1528 N N . PRO A 1 185 ? -16.010 -8.433 76.853 1.00 37.50 185 PRO A N 1
ATOM 1529 C CA . PRO A 1 185 ? -14.896 -9.094 77.545 1.00 37.50 185 PRO A CA 1
ATOM 1530 C C . PRO A 1 185 ? -14.970 -10.641 77.543 1.00 37.50 185 PRO A C 1
ATOM 1532 O O . PRO A 1 185 ? -16.040 -11.231 77.575 1.00 37.50 185 PRO A O 1
ATOM 1535 N N . VAL A 1 186 ? -13.834 -11.321 77.342 1.00 27.08 186 VAL A N 1
ATOM 1536 C CA . VAL A 1 186 ? -12.999 -12.050 78.333 1.00 27.08 186 VAL A CA 1
ATOM 1537 C C . VAL A 1 186 ? -13.679 -13.210 79.083 1.00 27.08 186 VAL A C 1
ATOM 1539 O O . VAL A 1 186 ? -14.358 -13.018 80.085 1.00 27.08 186 VAL A O 1
ATOM 1542 N N . SER A 1 187 ? -13.286 -14.437 78.719 1.00 31.05 187 SER A N 1
ATOM 1543 C CA . SER A 1 187 ? -12.827 -15.458 79.676 1.00 31.05 187 SER A CA 1
ATOM 1544 C C . SER A 1 187 ? -11.848 -16.437 79.009 1.00 31.05 187 SER A C 1
ATOM 1546 O O . SER A 1 187 ? -12.222 -17.218 78.147 1.00 31.05 187 SER A O 1
ATOM 1548 N N . GLN A 1 188 ? -10.568 -16.262 79.376 1.00 30.88 188 GLN A N 1
ATOM 1549 C CA . GLN A 1 188 ? -9.489 -17.239 79.645 1.00 30.88 188 GLN A CA 1
ATOM 1550 C C . GLN A 1 188 ? -9.551 -18.617 78.930 1.00 30.88 188 GLN A C 1
ATOM 1552 O O . GLN A 1 188 ? -10.549 -19.308 79.017 1.00 30.88 188 GLN A O 1
ATOM 1557 N N . LYS A 1 189 ? -8.487 -19.193 78.344 1.00 29.31 189 LYS A N 1
ATOM 1558 C CA . LYS A 1 189 ? -7.065 -19.188 78.744 1.00 29.31 189 LYS A CA 1
ATOM 1559 C C . LYS A 1 189 ? -6.206 -19.939 77.691 1.00 29.31 189 LYS A C 1
ATOM 1561 O O . LYS A 1 189 ? -6.634 -20.961 77.177 1.00 29.31 189 LYS A O 1
ATOM 1566 N N . LYS A 1 190 ? -4.950 -19.484 77.541 1.00 28.81 190 LYS A N 1
ATOM 1567 C CA . LYS A 1 190 ? -3.699 -20.225 77.210 1.00 28.81 190 LYS A CA 1
ATOM 1568 C C . LYS A 1 190 ? -3.438 -20.824 75.804 1.00 28.81 190 LYS A C 1
ATOM 1570 O O . LYS A 1 190 ? -3.687 -21.985 75.529 1.00 28.81 190 LYS A O 1
ATOM 1575 N N . LYS A 1 191 ? -2.809 -19.966 74.990 1.00 28.77 191 LYS A N 1
ATOM 1576 C CA . LYS A 1 191 ? -1.501 -20.022 74.277 1.00 28.77 191 LYS A CA 1
ATOM 1577 C C . LYS A 1 191 ? -0.627 -21.305 74.272 1.00 28.77 191 LYS A C 1
ATOM 1579 O O . LYS A 1 191 ? -0.475 -21.948 75.304 1.00 28.77 191 LYS A O 1
ATOM 1584 N N . GLU A 1 192 ? 0.123 -21.392 73.154 1.00 25.11 192 GLU A N 1
ATOM 1585 C CA . GLU A 1 192 ? 1.351 -22.159 72.794 1.00 25.11 192 GLU A CA 1
ATOM 1586 C C . GLU A 1 192 ? 1.076 -23.362 71.862 1.00 25.11 192 GLU A C 1
ATOM 1588 O O . GLU A 1 192 ? 0.104 -24.063 72.073 1.00 25.11 192 GLU A O 1
ATOM 1593 N N . LYS A 1 193 ? 1.817 -23.675 70.785 1.00 27.25 193 LYS A N 1
ATOM 1594 C CA . LYS A 1 193 ? 3.089 -23.212 70.197 1.00 27.25 193 LYS A CA 1
ATOM 1595 C C . LYS A 1 193 ? 3.142 -23.681 68.720 1.00 27.25 193 LYS A C 1
ATOM 1597 O O . LYS A 1 193 ? 2.441 -24.607 68.338 1.00 27.25 193 LYS A O 1
ATOM 1602 N N . SER A 1 194 ? 3.998 -23.022 67.941 1.00 25.33 194 SER A N 1
ATOM 1603 C CA . SER A 1 194 ? 4.561 -23.366 66.619 1.00 25.33 194 SER A CA 1
ATOM 1604 C C . SER A 1 194 ? 4.719 -24.863 66.286 1.00 25.33 194 SER A C 1
ATOM 1606 O O . SER A 1 194 ? 5.272 -25.578 67.112 1.00 25.33 194 SER A O 1
ATOM 1608 N N . GLU A 1 195 ? 4.386 -25.293 65.057 1.00 24.02 195 GLU A N 1
ATOM 1609 C CA . GLU A 1 195 ? 5.357 -25.734 64.028 1.00 24.02 195 GLU A CA 1
ATOM 1610 C C . GLU A 1 195 ? 4.697 -26.174 62.699 1.00 24.02 195 GLU A C 1
ATOM 1612 O O . GLU A 1 195 ? 3.493 -26.365 62.572 1.00 24.02 195 GLU A O 1
ATOM 1617 N N . ASN A 1 196 ? 5.555 -26.212 61.687 1.00 24.58 196 ASN A N 1
ATOM 1618 C CA . ASN A 1 196 ? 5.400 -26.275 60.238 1.00 24.58 196 ASN A CA 1
ATOM 1619 C C . ASN A 1 196 ? 4.972 -27.649 59.675 1.00 24.58 196 ASN A C 1
ATOM 1621 O O . ASN A 1 196 ? 5.554 -28.645 60.089 1.00 24.58 196 ASN A O 1
ATOM 1625 N N . SER A 1 197 ? 4.088 -27.703 58.656 1.00 26.77 197 SER A N 1
ATOM 1626 C CA . SER A 1 197 ? 4.196 -28.583 57.455 1.00 26.77 197 SER A CA 1
ATOM 1627 C C . SER A 1 197 ? 2.945 -28.568 56.535 1.00 26.77 197 SER A C 1
ATOM 1629 O O . SER A 1 197 ? 1.808 -28.678 56.977 1.00 26.77 197 SER A O 1
ATOM 1631 N N . LYS A 1 198 ? 3.174 -28.445 55.216 1.00 31.95 198 LYS A N 1
ATOM 1632 C CA . LYS A 1 198 ? 2.326 -28.970 54.107 1.00 31.95 198 LYS A CA 1
ATOM 1633 C C . LYS A 1 198 ? 2.620 -30.485 53.961 1.00 31.95 198 LYS A C 1
ATOM 1635 O O . LYS A 1 198 ? 3.732 -30.829 54.367 1.00 31.95 198 LYS A O 1
ATOM 1640 N N . PRO A 1 199 ? 1.794 -31.372 53.332 1.00 36.78 199 PRO A N 1
ATOM 1641 C CA . PRO A 1 199 ? 1.124 -31.176 52.022 1.00 36.78 199 PRO A CA 1
ATOM 1642 C C . PRO A 1 199 ? -0.210 -31.957 51.759 1.00 36.78 199 PRO A C 1
ATOM 1644 O O . PRO A 1 199 ? -0.652 -32.756 52.565 1.00 36.78 199 PRO A O 1
ATOM 1647 N N . GLY A 1 200 ? -0.823 -31.732 50.581 1.00 24.52 200 GLY A N 1
ATOM 1648 C CA . GLY A 1 200 ? -1.343 -32.780 49.666 1.00 24.52 200 GLY A CA 1
ATOM 1649 C C . GLY A 1 200 ? -2.603 -33.630 49.969 1.00 24.52 200 GLY A C 1
ATOM 1650 O O . GLY A 1 200 ? -2.523 -34.609 50.686 1.00 24.52 200 GLY A O 1
ATOM 1651 N N . SER A 1 201 ? -3.676 -33.347 49.211 1.00 26.72 201 SER A N 1
ATOM 1652 C CA . SER A 1 201 ? -4.565 -34.259 48.440 1.00 26.72 201 SER A CA 1
ATOM 1653 C C . SER A 1 201 ? -5.400 -35.410 49.071 1.00 26.72 201 SER A C 1
ATOM 1655 O O . SER A 1 201 ? -4.877 -36.387 49.587 1.00 26.72 201 SER A O 1
ATOM 1657 N N . SER A 1 202 ? -6.704 -35.352 48.731 1.00 27.22 202 SER A N 1
ATOM 1658 C CA . SER A 1 202 ? -7.672 -36.415 48.346 1.00 27.22 202 SER A CA 1
ATOM 1659 C C . SER A 1 202 ? -8.320 -37.402 49.348 1.00 27.22 202 SER A C 1
ATOM 1661 O O . SER A 1 202 ? -7.662 -38.234 49.954 1.00 27.22 202 SER A O 1
ATOM 1663 N N . SER A 1 203 ? -9.665 -37.424 49.239 1.00 27.02 203 SER A N 1
ATOM 1664 C CA . SER A 1 203 ? -10.621 -38.563 49.196 1.00 27.02 203 SER A CA 1
ATOM 1665 C C . SER A 1 203 ? -11.391 -39.030 50.452 1.00 27.02 203 SER A C 1
ATOM 1667 O O . SER A 1 203 ? -10.790 -39.406 51.448 1.00 27.02 203 SER A O 1
ATOM 1669 N N . SER A 1 204 ? -12.732 -39.104 50.265 1.00 28.08 204 SER A N 1
ATOM 1670 C CA . SER A 1 204 ? -13.776 -39.970 50.891 1.00 28.08 204 SER A CA 1
ATOM 1671 C C . SER A 1 204 ? -13.998 -39.882 52.416 1.00 28.08 204 SER A C 1
ATOM 1673 O O . SER A 1 204 ? -13.044 -39.770 53.160 1.00 28.08 204 SER A O 1
ATOM 1675 N N . SER A 1 205 ? -15.192 -39.982 53.015 1.00 27.58 205 SER A N 1
ATOM 1676 C CA . SER A 1 205 ? -16.567 -40.295 52.588 1.00 27.58 205 SER A CA 1
ATOM 1677 C C . SER A 1 205 ? -17.519 -40.162 53.798 1.00 27.58 205 SER A C 1
ATOM 1679 O O . SER A 1 205 ? -17.110 -40.488 54.905 1.00 27.58 205 SER A O 1
ATOM 1681 N N . LEU A 1 206 ? -18.782 -39.810 53.515 1.00 31.30 206 LEU A N 1
ATOM 1682 C CA . LEU A 1 206 ? -20.050 -40.211 54.163 1.00 31.30 206 LEU A CA 1
ATOM 1683 C C . LEU A 1 206 ? -20.347 -39.943 55.657 1.00 31.30 206 LEU A C 1
ATOM 1685 O O . LEU A 1 206 ? -19.706 -40.488 56.545 1.00 31.30 206 LEU A O 1
ATOM 1689 N N . SER A 1 207 ? -21.472 -39.230 55.843 1.00 28.17 207 SER A N 1
ATOM 1690 C CA . SER A 1 207 ? -22.542 -39.307 56.871 1.00 28.17 207 SER A CA 1
ATOM 1691 C C . SER A 1 207 ? -22.831 -37.893 57.394 1.00 28.17 207 SER A C 1
ATOM 1693 O O . SER A 1 207 ? -21.889 -37.148 57.627 1.00 28.17 207 SER A O 1
ATOM 1695 N N . GLU A 1 208 ? -24.038 -37.403 57.634 1.00 31.28 208 GLU A N 1
ATOM 1696 C CA . GLU A 1 208 ? -25.427 -37.797 57.409 1.00 31.28 208 GLU A CA 1
ATOM 1697 C C . GLU A 1 208 ? -26.226 -36.522 57.771 1.00 31.28 208 GLU A C 1
ATOM 1699 O O . GLU A 1 208 ? -25.767 -35.729 58.593 1.00 31.28 208 GLU A O 1
ATOM 1704 N N . SER A 1 209 ? -27.423 -36.363 57.207 1.00 34.47 209 SER A N 1
ATOM 1705 C CA . SER A 1 209 ? -28.492 -35.479 57.704 1.00 34.47 209 SER A CA 1
ATOM 1706 C C . SER A 1 209 ? -28.364 -33.955 57.513 1.00 34.47 209 SER A C 1
ATOM 1708 O O . SER A 1 209 ? -27.700 -33.259 58.276 1.00 34.47 209 SER A O 1
ATOM 1710 N N . GLY A 1 210 ? -29.187 -33.419 56.596 1.00 38.41 210 GLY A N 1
ATOM 1711 C CA . GLY A 1 210 ? -29.851 -32.128 56.834 1.00 38.41 210 GLY A CA 1
ATOM 1712 C C . GLY A 1 210 ? -29.691 -31.007 55.805 1.00 38.41 210 GLY A C 1
ATOM 1713 O O . GLY A 1 210 ? -29.574 -29.866 56.229 1.00 38.41 210 GLY A O 1
ATOM 1714 N N . GLU A 1 211 ? -29.730 -31.256 54.491 1.00 36.53 211 GLU A N 1
ATOM 1715 C CA . GLU A 1 211 ? -29.637 -30.164 53.496 1.00 36.53 211 GLU A CA 1
ATOM 1716 C C . GLU A 1 211 ? -30.637 -30.320 52.335 1.00 36.53 211 GLU A C 1
ATOM 1718 O O . GLU A 1 211 ? -30.261 -30.522 51.189 1.00 36.53 211 GLU A O 1
ATOM 1723 N N . THR A 1 212 ? -31.945 -30.235 52.603 1.00 43.16 212 THR A N 1
ATOM 1724 C CA . THR A 1 212 ? -32.984 -30.340 51.551 1.00 43.16 212 THR A CA 1
ATOM 1725 C C . THR A 1 212 ? -33.478 -28.996 50.996 1.00 43.16 212 THR A C 1
ATOM 1727 O O . THR A 1 212 ? -34.261 -28.981 50.049 1.00 43.16 212 THR A O 1
ATOM 1730 N N . SER A 1 213 ? -33.008 -27.851 51.506 1.00 45.41 213 SER A N 1
ATOM 1731 C CA . SER A 1 213 ? -33.606 -26.543 51.161 1.00 45.41 213 SER A CA 1
ATOM 1732 C C . SER A 1 213 ? -32.766 -25.645 50.244 1.00 45.41 213 SER A C 1
ATOM 1734 O O . SER A 1 213 ? -33.311 -24.720 49.644 1.00 45.41 213 SER A O 1
ATOM 1736 N N . THR A 1 214 ? -31.459 -25.879 50.099 1.00 48.53 214 THR A N 1
ATOM 1737 C CA . THR A 1 214 ? -30.562 -24.979 49.344 1.00 48.53 214 THR A CA 1
ATOM 1738 C C . THR A 1 214 ? -30.313 -25.428 47.903 1.00 48.53 214 THR A C 1
ATOM 1740 O O . THR A 1 214 ? -30.200 -24.573 47.024 1.00 48.53 214 THR A O 1
ATOM 1743 N N . GLU A 1 215 ? -30.306 -26.734 47.616 1.00 49.34 215 GLU A N 1
ATOM 1744 C CA . GLU A 1 215 ? -30.138 -27.250 46.245 1.00 49.34 215 GLU A CA 1
ATOM 1745 C C . GLU A 1 215 ? -31.419 -27.152 45.400 1.00 49.34 215 GLU A C 1
ATOM 1747 O O . GLU A 1 215 ? -31.345 -26.912 44.194 1.00 49.34 215 GLU A O 1
ATOM 1752 N N . SER A 1 216 ? -32.596 -27.239 46.033 1.00 53.19 216 SER A N 1
ATOM 1753 C CA . SER A 1 216 ? -33.909 -27.200 45.365 1.00 53.19 216 SER A CA 1
ATOM 1754 C C . SER A 1 216 ? -34.150 -25.902 44.569 1.00 53.19 216 SER A C 1
ATOM 1756 O O . SER A 1 216 ? -34.734 -25.923 43.485 1.00 53.19 216 SER A O 1
ATOM 1758 N N . MET A 1 217 ? -33.623 -24.761 45.037 1.00 54.81 217 MET A N 1
ATOM 1759 C CA . MET A 1 217 ? -33.758 -23.479 44.327 1.00 54.81 217 MET A CA 1
ATOM 1760 C C . MET A 1 217 ? -32.806 -23.322 43.131 1.00 54.81 217 MET A C 1
ATOM 1762 O O . MET A 1 217 ? -33.093 -22.532 42.231 1.00 54.81 217 MET A O 1
ATOM 1766 N N . ALA A 1 218 ? -31.679 -24.039 43.098 1.00 59.78 218 ALA A N 1
ATOM 1767 C CA . ALA A 1 218 ? -30.673 -23.867 42.048 1.00 59.78 218 ALA A CA 1
ATOM 1768 C C . AL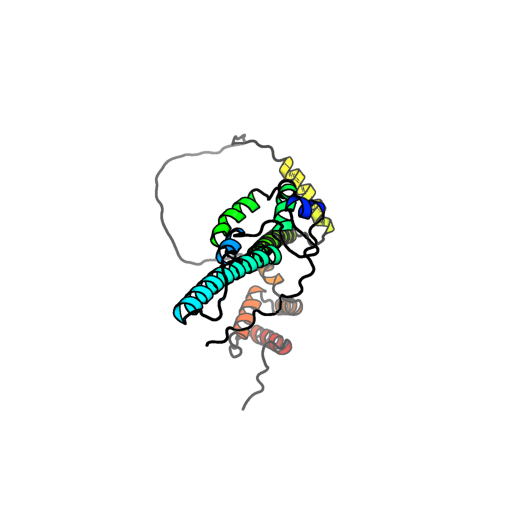A A 1 218 ? -31.069 -24.564 40.734 1.00 59.78 218 ALA A C 1
ATOM 1770 O O . ALA A 1 218 ? -30.769 -24.055 39.653 1.00 59.78 218 ALA A O 1
ATOM 1771 N N . SER A 1 219 ? -31.769 -25.699 40.818 1.00 59.78 219 SER A N 1
ATOM 1772 C CA . SER A 1 219 ? -32.191 -26.505 39.665 1.00 59.78 219 SER A CA 1
ATOM 1773 C C . SER A 1 219 ? -33.605 -26.182 39.160 1.00 59.78 219 SER A C 1
ATOM 1775 O O . SER A 1 219 ? -33.898 -26.448 37.996 1.00 59.78 219 SER A O 1
ATOM 1777 N N . ALA A 1 220 ? -34.453 -25.518 39.957 1.00 65.00 220 ALA A N 1
ATOM 1778 C CA . ALA A 1 220 ? -35.819 -25.148 39.562 1.00 65.00 220 ALA A CA 1
ATOM 1779 C C . ALA A 1 220 ? -35.893 -24.213 38.333 1.00 65.00 220 ALA A C 1
ATOM 1781 O O . ALA A 1 220 ? -36.834 -24.299 37.551 1.00 65.00 220 ALA A O 1
ATOM 1782 N N . HIS A 1 221 ? -34.889 -23.353 38.108 1.00 77.50 221 HIS A N 1
ATOM 1783 C CA . HIS A 1 221 ? -34.844 -22.463 36.933 1.00 77.50 221 HIS A CA 1
ATOM 1784 C C . HIS A 1 221 ? -34.604 -23.217 35.605 1.00 77.50 221 HIS A C 1
ATOM 1786 O O . HIS A 1 221 ? -34.795 -22.655 34.528 1.00 77.50 221 HIS A O 1
ATOM 1792 N N . LEU A 1 222 ? -34.138 -24.469 35.649 1.00 78.25 222 LEU A N 1
ATOM 1793 C CA . LEU A 1 222 ? -33.851 -25.270 34.451 1.00 78.25 222 LEU A CA 1
ATOM 1794 C C . LEU A 1 222 ? -35.065 -26.067 33.956 1.00 78.25 222 LEU A C 1
ATOM 1796 O O . LEU A 1 222 ? -34.986 -26.675 32.891 1.00 78.25 222 LEU A O 1
ATOM 1800 N N . LEU A 1 223 ? -36.166 -26.057 34.711 1.00 82.56 223 LEU A N 1
ATOM 1801 C CA . LEU A 1 223 ? -37.412 -26.722 34.356 1.00 82.56 223 LEU A CA 1
ATOM 1802 C C . LEU A 1 223 ? -38.360 -25.749 33.653 1.00 82.56 223 LEU A C 1
ATOM 1804 O O . LEU A 1 223 ? -38.507 -24.591 34.047 1.00 82.56 223 LEU A O 1
ATOM 1808 N N . SER A 1 224 ? -39.040 -26.227 32.618 1.00 85.75 224 SER A N 1
ATOM 1809 C CA . SER A 1 224 ? -40.181 -25.530 32.026 1.00 85.75 224 SER A CA 1
ATOM 1810 C C . SER A 1 224 ? -41.396 -25.551 32.965 1.00 85.75 224 SER A C 1
ATOM 1812 O O . SER A 1 224 ? -41.458 -26.317 33.928 1.00 85.75 224 SER A O 1
ATOM 1814 N N . SER A 1 225 ? -42.405 -24.719 32.682 1.00 83.50 225 SER A N 1
ATOM 1815 C CA . SER A 1 225 ? -43.609 -24.636 33.525 1.00 83.50 225 SER A CA 1
ATOM 1816 C C . SER A 1 225 ? -44.355 -25.971 33.647 1.00 83.50 225 SER A C 1
ATOM 1818 O O . SER A 1 225 ? -44.962 -26.217 34.685 1.00 83.50 225 SER A O 1
ATOM 1820 N N . THR A 1 226 ? -44.329 -26.820 32.614 1.00 85.19 226 THR A N 1
ATOM 1821 C CA . THR A 1 226 ? -44.988 -28.137 32.632 1.00 85.19 226 THR A CA 1
ATOM 1822 C C . THR A 1 226 ? -44.174 -29.156 33.427 1.00 85.19 226 THR A C 1
ATOM 1824 O O . THR A 1 226 ? -44.735 -29.922 34.203 1.00 85.19 226 THR A O 1
ATOM 1827 N N . GLU A 1 227 ? -42.847 -29.113 33.319 1.00 89.56 227 GLU A N 1
ATOM 1828 C CA . GLU A 1 227 ? -41.932 -29.982 34.072 1.00 89.56 227 GLU A CA 1
ATOM 1829 C C . GLU A 1 227 ? -41.918 -29.642 35.563 1.00 89.56 227 GLU A C 1
ATOM 1831 O O . GLU A 1 227 ? -41.893 -30.534 36.405 1.00 89.56 227 GLU A O 1
ATOM 1836 N N . SER A 1 228 ? -42.001 -28.353 35.906 1.00 86.75 228 SER A N 1
ATOM 1837 C CA . SER A 1 228 ? -42.117 -27.917 37.298 1.00 86.75 228 SER A CA 1
ATOM 1838 C C . SER A 1 228 ? -43.415 -28.413 37.939 1.00 86.75 228 SER A C 1
ATOM 1840 O O . SER A 1 228 ? -43.390 -28.826 39.095 1.00 86.75 228 SER A O 1
ATOM 1842 N N . GLN A 1 229 ? -44.535 -28.390 37.207 1.00 85.44 229 GLN A N 1
ATOM 1843 C CA . GLN A 1 229 ? -45.814 -28.925 37.691 1.00 85.44 229 GLN A CA 1
ATOM 1844 C C . GLN A 1 229 ? -45.752 -30.443 37.872 1.00 85.44 229 GLN A C 1
ATOM 1846 O O . GLN A 1 229 ? -46.242 -30.951 38.877 1.00 85.44 229 GLN A O 1
ATOM 1851 N N . LEU A 1 230 ? -45.099 -31.149 36.946 1.00 87.06 230 LEU A N 1
ATOM 1852 C CA . LEU A 1 230 ? -44.886 -32.591 37.034 1.00 87.06 230 LEU A CA 1
ATOM 1853 C C . LEU A 1 230 ? -44.041 -32.963 38.264 1.00 87.06 230 LEU A C 1
ATOM 1855 O O . LEU A 1 230 ? -44.412 -33.858 39.016 1.00 87.06 230 LEU A O 1
ATOM 1859 N N . CYS A 1 231 ? -42.966 -32.213 38.536 1.00 88.12 231 CYS A N 1
ATOM 1860 C CA . CYS A 1 231 ? -42.148 -32.413 39.735 1.00 88.12 231 CYS A CA 1
ATOM 1861 C C . CYS A 1 231 ? -42.951 -32.203 41.026 1.00 88.12 231 CYS A C 1
ATOM 1863 O O . CYS A 1 231 ? -42.829 -32.988 41.961 1.00 88.12 231 CYS A O 1
ATOM 1865 N N . SER A 1 232 ? -43.798 -31.166 41.071 1.00 85.94 232 SER A N 1
ATOM 1866 C CA . SER A 1 232 ? -44.670 -30.900 42.223 1.00 85.94 232 SER A CA 1
ATOM 1867 C C . SER A 1 232 ? -45.753 -31.963 42.414 1.00 85.94 232 SER A C 1
ATOM 1869 O O . SER A 1 232 ? -46.058 -32.302 43.551 1.00 85.94 232 SER A O 1
ATOM 1871 N N . ALA A 1 233 ? -46.325 -32.496 41.331 1.00 85.50 233 ALA A N 1
ATOM 1872 C CA . ALA A 1 233 ? -47.368 -33.520 41.394 1.00 85.50 233 ALA A CA 1
ATOM 1873 C C . ALA A 1 233 ? -46.845 -34.883 41.875 1.00 85.50 233 ALA A C 1
ATOM 1875 O O . ALA A 1 233 ? -47.599 -35.663 42.444 1.00 85.50 233 ALA A O 1
ATOM 1876 N N . MET A 1 234 ? -45.564 -35.161 41.634 1.00 82.94 234 MET A N 1
ATOM 1877 C CA . MET A 1 234 ? -44.934 -36.457 41.900 1.00 82.94 234 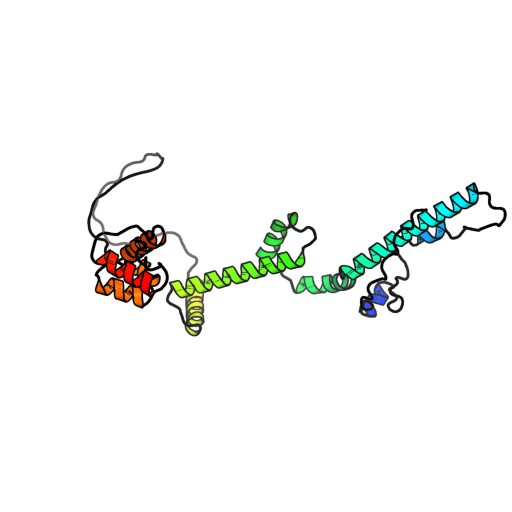MET A CA 1
ATOM 1878 C C . MET A 1 234 ? -43.970 -36.424 43.092 1.00 82.94 234 MET A C 1
ATOM 1880 O O . MET A 1 234 ? -43.245 -37.387 43.318 1.00 82.94 234 MET A O 1
ATOM 1884 N N . GLU A 1 235 ? -43.924 -35.298 43.812 1.00 84.75 235 GLU A N 1
ATOM 1885 C CA . GLU A 1 235 ? -43.053 -35.058 44.972 1.00 84.75 235 GLU A CA 1
ATOM 1886 C C . GLU A 1 235 ? -41.556 -35.342 44.719 1.00 84.75 235 GLU A C 1
ATOM 1888 O O . GLU A 1 235 ? -40.788 -35.616 45.641 1.00 84.75 235 GLU A O 1
ATOM 1893 N N . ILE A 1 236 ? -41.108 -35.229 43.464 1.00 86.31 236 ILE A N 1
ATOM 1894 C CA . ILE A 1 236 ? -39.700 -35.388 43.086 1.00 86.31 236 ILE A CA 1
ATOM 1895 C C . ILE A 1 236 ? -38.988 -34.036 43.095 1.00 86.31 236 ILE A C 1
ATOM 1897 O O . ILE A 1 236 ? -39.526 -33.004 42.684 1.00 86.31 236 ILE A O 1
ATOM 1901 N N . THR A 1 237 ? -37.732 -34.026 43.537 1.00 87.12 237 THR A N 1
ATOM 1902 C CA . THR A 1 237 ? -36.922 -32.804 43.487 1.00 87.12 237 THR A CA 1
ATOM 1903 C C . THR A 1 237 ? -36.563 -32.453 42.036 1.00 87.12 237 THR A C 1
ATOM 1905 O O . THR A 1 237 ? -36.345 -33.356 41.220 1.00 87.12 237 THR A O 1
ATOM 1908 N N . PRO A 1 238 ? -36.409 -31.158 41.692 1.00 86.75 238 PRO A N 1
ATOM 1909 C CA . PRO A 1 238 ? -35.985 -30.749 40.352 1.00 86.75 238 PRO A CA 1
ATOM 1910 C C . PRO A 1 238 ? -34.691 -31.431 39.889 1.00 86.75 238 PRO A C 1
ATOM 1912 O O . PRO A 1 238 ? -34.549 -31.786 38.722 1.00 86.75 238 PRO A O 1
ATOM 1915 N N . THR A 1 239 ? -33.759 -31.669 40.813 1.00 85.44 239 THR A N 1
ATOM 1916 C CA . THR A 1 239 ? -32.502 -32.370 40.535 1.00 85.44 239 THR A CA 1
ATOM 1917 C C . THR A 1 239 ? -32.738 -33.836 40.153 1.00 85.44 239 THR A C 1
ATOM 1919 O O . THR A 1 239 ? -32.180 -34.291 39.158 1.00 85.44 239 THR A O 1
ATOM 1922 N N . GLN A 1 240 ? -33.607 -34.557 40.874 1.00 86.06 240 GLN A N 1
ATOM 1923 C CA . GLN A 1 240 ? -33.973 -35.943 40.543 1.00 86.06 240 GLN A CA 1
ATOM 1924 C C . GLN A 1 240 ? -34.639 -36.042 39.167 1.00 86.06 240 GLN A C 1
ATOM 1926 O O . GLN A 1 240 ? -34.257 -36.899 38.371 1.00 86.06 240 GLN A O 1
ATOM 1931 N N . TYR A 1 241 ? -35.568 -35.134 38.853 1.00 89.69 241 TYR A N 1
ATOM 1932 C CA . TYR A 1 241 ? -36.214 -35.092 37.539 1.00 89.69 241 TYR A CA 1
ATOM 1933 C C . TYR A 1 241 ? -35.199 -34.885 36.409 1.00 89.69 241 TYR A C 1
ATOM 1935 O O . TYR A 1 241 ? -35.214 -35.620 35.423 1.00 89.69 241 TYR A O 1
ATOM 1943 N N . ILE A 1 242 ? -34.279 -33.923 36.559 1.00 89.25 242 ILE A N 1
ATOM 1944 C CA . ILE A 1 242 ? -33.245 -33.648 35.550 1.00 89.25 242 ILE A CA 1
ATOM 1945 C C . ILE A 1 242 ? -32.351 -34.874 35.341 1.00 89.25 242 ILE A C 1
ATOM 1947 O O . ILE A 1 242 ? -32.043 -35.207 34.198 1.00 89.25 242 ILE A O 1
ATOM 1951 N N . SER A 1 243 ? -31.961 -35.567 36.414 1.00 87.75 243 SER A N 1
ATOM 1952 C CA . SER A 1 243 ? -31.165 -36.794 36.322 1.00 87.75 243 SER A CA 1
ATOM 1953 C C . SER A 1 243 ? -31.910 -37.914 35.590 1.00 87.75 243 SER A C 1
ATOM 1955 O O . SER A 1 243 ? -31.345 -38.514 34.678 1.00 87.75 243 SER A O 1
ATOM 1957 N N . MET A 1 244 ? -33.178 -38.166 35.930 1.00 86.69 244 MET A N 1
ATOM 1958 C CA . MET A 1 244 ? -34.000 -39.188 35.267 1.00 86.69 244 MET A CA 1
ATOM 1959 C C . MET A 1 244 ? -34.224 -38.859 33.788 1.00 86.69 244 MET A C 1
ATOM 1961 O O . MET A 1 244 ? -34.010 -39.708 32.925 1.00 86.69 244 MET A O 1
ATOM 1965 N N . LYS A 1 245 ? -34.565 -37.603 33.479 1.00 87.12 245 LYS A N 1
ATOM 1966 C CA . LYS A 1 245 ? -34.721 -37.111 32.107 1.00 87.12 245 LYS A CA 1
ATOM 1967 C C . LYS A 1 245 ? -33.432 -37.259 31.299 1.00 87.12 245 LYS A C 1
ATOM 1969 O O . LYS A 1 245 ? -33.478 -37.707 30.159 1.00 87.12 245 LYS A O 1
ATOM 1974 N N . ALA A 1 246 ? -32.284 -36.894 31.870 1.00 88.19 246 ALA A N 1
ATOM 1975 C CA . ALA A 1 246 ? -30.996 -37.027 31.195 1.00 88.19 246 ALA A CA 1
ATOM 1976 C C . ALA A 1 246 ? -30.671 -38.493 30.876 1.00 88.19 246 ALA A C 1
ATOM 1978 O O . ALA A 1 246 ? -30.210 -38.781 29.776 1.00 88.19 246 ALA A O 1
ATOM 1979 N N . LEU A 1 247 ? -30.957 -39.415 31.800 1.00 86.00 247 LEU A N 1
ATOM 1980 C CA . LEU A 1 247 ? -30.774 -40.849 31.574 1.00 86.00 247 LEU A CA 1
ATOM 1981 C C . LEU A 1 247 ? -31.688 -41.375 30.457 1.00 86.00 247 LEU A C 1
ATOM 1983 O O . LEU A 1 247 ? -31.199 -42.049 29.557 1.00 86.00 247 LEU A O 1
ATOM 1987 N N . MET A 1 248 ? -32.971 -41.005 30.457 1.00 83.19 248 MET A N 1
ATOM 1988 C CA . MET A 1 248 ? -33.942 -41.438 29.439 1.00 83.19 248 MET A CA 1
ATOM 1989 C C . MET A 1 248 ? -33.676 -40.860 28.041 1.00 83.19 248 MET A C 1
ATOM 1991 O O . MET A 1 248 ? -34.013 -41.485 27.041 1.00 83.19 248 MET A O 1
ATOM 1995 N N . LEU A 1 249 ? -33.062 -39.676 27.950 1.00 84.50 249 LEU A N 1
ATOM 1996 C CA . LEU A 1 249 ? -32.632 -39.103 26.669 1.00 84.50 249 LEU A CA 1
ATOM 1997 C C . LEU A 1 249 ? -31.369 -39.777 26.116 1.00 84.50 249 LEU A C 1
ATOM 1999 O O . LEU A 1 249 ? -31.176 -39.803 24.902 1.00 84.50 249 LEU A O 1
ATOM 2003 N N . VAL A 1 250 ? -30.492 -40.276 26.992 1.00 86.06 250 VAL A N 1
ATOM 2004 C CA . VAL A 1 250 ? -29.251 -40.964 26.602 1.00 86.06 250 VAL A CA 1
ATOM 2005 C C . VAL A 1 250 ? -29.522 -42.417 26.218 1.00 86.06 250 VAL A C 1
ATOM 2007 O O . VAL A 1 250 ? -28.954 -42.894 25.238 1.00 86.06 250 VAL A O 1
ATOM 2010 N N . ASP A 1 251 ? -30.394 -43.102 26.957 1.00 81.06 251 ASP A N 1
ATOM 2011 C CA . ASP A 1 251 ? -30.845 -44.457 26.651 1.00 81.06 251 ASP A CA 1
ATOM 2012 C C . ASP A 1 251 ? -32.380 -44.542 26.725 1.00 81.06 251 ASP A C 1
ATOM 2014 O O . ASP A 1 251 ? -32.946 -44.758 27.801 1.00 81.06 251 ASP A O 1
ATOM 2018 N N . PRO A 1 252 ? -33.074 -44.396 25.580 1.00 70.31 252 PRO A N 1
ATOM 2019 C CA . PRO A 1 252 ? -34.531 -44.482 25.516 1.00 70.31 252 PRO A CA 1
ATOM 2020 C C . PRO A 1 252 ? -35.107 -45.853 25.901 1.00 70.31 252 PRO A C 1
ATOM 2022 O O . PRO A 1 252 ? -36.316 -45.963 26.097 1.00 70.31 252 PRO A O 1
ATOM 2025 N N . GLN A 1 253 ? -34.282 -46.906 25.987 1.00 69.94 253 GLN A N 1
ATOM 2026 C CA . GLN A 1 253 ? -34.719 -48.241 26.415 1.00 69.94 253 GLN A CA 1
ATOM 2027 C C . GLN A 1 253 ? -34.566 -48.465 27.924 1.00 69.94 253 GLN A C 1
ATOM 2029 O O . GLN A 1 253 ? -35.059 -49.471 28.448 1.00 69.94 253 GLN A O 1
ATOM 2034 N N . LEU A 1 254 ? -33.924 -47.534 28.636 1.00 72.69 254 LEU A N 1
ATOM 2035 C CA . LEU A 1 254 ? -33.736 -47.618 30.074 1.00 72.69 254 LEU A CA 1
ATOM 2036 C C . LEU A 1 254 ? -35.067 -47.377 30.796 1.00 72.69 254 LEU A C 1
ATOM 2038 O O . LEU A 1 254 ? -35.531 -46.247 30.960 1.00 72.69 254 LEU A O 1
ATOM 2042 N N . LYS A 1 255 ? -35.680 -48.464 31.266 1.00 70.12 255 LYS A N 1
ATOM 2043 C CA . LYS A 1 255 ? -36.832 -48.394 32.164 1.00 70.12 255 LYS A CA 1
ATOM 2044 C C . LYS A 1 255 ? -36.343 -48.031 33.558 1.00 70.12 255 LYS A C 1
ATOM 2046 O O . LYS A 1 255 ? -35.616 -48.794 34.186 1.00 70.12 255 LYS A O 1
ATOM 2051 N N . ILE A 1 256 ? -36.737 -46.854 34.027 1.00 75.06 256 ILE A N 1
ATOM 2052 C CA . ILE A 1 256 ? -36.572 -46.486 35.429 1.00 75.06 256 ILE A CA 1
ATOM 2053 C C . ILE A 1 256 ? -37.785 -47.042 36.170 1.00 75.06 256 ILE A C 1
ATOM 2055 O O . ILE A 1 256 ? -38.908 -46.596 35.933 1.00 75.06 256 ILE A O 1
ATOM 2059 N N . ASP A 1 257 ? -37.555 -48.038 37.022 1.00 65.62 257 ASP A N 1
ATOM 2060 C CA . ASP A 1 257 ? -38.613 -48.686 37.790 1.00 65.62 257 ASP A CA 1
ATOM 2061 C C . ASP A 1 257 ? -39.250 -47.701 38.784 1.00 65.62 257 ASP A C 1
ATOM 2063 O O . ASP A 1 257 ? -38.562 -47.043 39.566 1.00 65.62 257 ASP A O 1
ATOM 2067 N N . GLY A 1 258 ? -40.581 -47.606 38.747 1.00 74.88 258 GLY A N 1
ATOM 2068 C CA . GLY A 1 258 ? -41.385 -46.766 39.635 1.00 74.88 258 GLY A CA 1
ATOM 2069 C C . GLY A 1 258 ? -42.395 -45.897 38.885 1.00 74.88 258 GLY A C 1
ATOM 2070 O O . GLY A 1 258 ? -42.184 -45.535 37.728 1.00 74.88 258 GLY A O 1
ATOM 2071 N N . GLU A 1 259 ? -43.480 -45.520 39.569 1.00 74.00 259 GLU A N 1
ATOM 2072 C CA . GLU A 1 259 ? -44.539 -44.643 39.031 1.00 74.00 259 GLU A CA 1
ATOM 2073 C C . GLU A 1 259 ? -43.965 -43.325 38.488 1.00 74.00 259 GLU A C 1
ATOM 2075 O O . GLU A 1 259 ? -44.468 -42.757 37.515 1.00 74.00 259 GLU A O 1
ATOM 2080 N N . CYS A 1 260 ? -42.837 -42.878 39.055 1.00 81.38 260 CYS A N 1
ATOM 2081 C CA . CYS A 1 260 ? -42.175 -41.676 38.592 1.00 81.38 260 CYS A CA 1
ATOM 2082 C C . CYS A 1 260 ? -41.523 -41.800 37.213 1.00 81.38 260 CYS A C 1
ATOM 2084 O O . CYS A 1 260 ? -41.534 -40.843 36.442 1.00 81.38 260 CYS A O 1
ATOM 2086 N N . GLY A 1 261 ? -40.976 -42.968 36.874 1.00 81.69 261 GLY A N 1
ATOM 2087 C CA . GLY A 1 261 ? -40.346 -43.196 35.575 1.00 81.69 261 GLY A CA 1
ATOM 2088 C C . GLY A 1 261 ? -41.360 -43.145 34.434 1.00 81.69 261 GLY A C 1
ATOM 2089 O O . GLY A 1 261 ? -41.122 -42.473 33.432 1.00 81.69 261 GLY A O 1
ATOM 2090 N N . SER A 1 262 ? -42.522 -43.782 34.606 1.00 82.62 262 SER A N 1
ATOM 2091 C CA . SER A 1 262 ? -43.581 -43.821 33.588 1.00 82.62 262 SER A CA 1
ATOM 2092 C C . SER A 1 262 ? -44.130 -42.437 33.253 1.00 82.62 262 SER A C 1
ATOM 2094 O O . SER A 1 262 ? -44.220 -42.086 32.082 1.00 82.62 262 SER A O 1
ATOM 2096 N N . HIS A 1 263 ? -44.420 -41.611 34.260 1.00 83.69 263 HIS A N 1
ATOM 2097 C CA . HIS A 1 263 ? -44.968 -40.272 34.027 1.00 83.69 263 HIS A CA 1
ATOM 2098 C C . HIS A 1 263 ? -43.964 -39.315 33.371 1.00 83.69 263 HIS A C 1
ATOM 2100 O O . HIS A 1 263 ? -44.351 -38.474 32.558 1.00 83.69 263 HIS A O 1
ATOM 2106 N N . ILE A 1 264 ? -42.671 -39.446 33.689 1.00 86.31 264 ILE A N 1
ATOM 2107 C CA . ILE A 1 264 ? -41.615 -38.670 33.025 1.00 86.31 264 ILE A CA 1
ATOM 2108 C C . ILE A 1 264 ? -41.466 -39.124 31.571 1.00 86.31 264 ILE A C 1
ATOM 2110 O O . ILE A 1 264 ? -41.370 -38.278 30.685 1.00 86.31 264 ILE A O 1
ATOM 2114 N N . LEU A 1 265 ? -41.500 -40.431 31.306 1.00 83.62 265 LEU A N 1
ATOM 2115 C CA . LEU A 1 265 ? -41.429 -40.963 29.948 1.00 83.62 265 LEU A CA 1
ATOM 2116 C C . LEU A 1 265 ? -42.629 -40.515 29.100 1.00 83.62 265 LEU A C 1
ATOM 2118 O O . LEU A 1 265 ? -42.428 -40.022 27.992 1.00 83.62 265 LEU A O 1
ATOM 2122 N N . ASP A 1 266 ? -43.848 -40.586 29.637 1.00 85.25 266 ASP A N 1
ATOM 2123 C CA . ASP A 1 266 ? -45.064 -40.105 28.967 1.00 85.25 266 ASP A CA 1
ATOM 2124 C C . ASP A 1 266 ? -44.979 -38.610 28.639 1.00 85.25 266 ASP A C 1
ATOM 2126 O O . ASP A 1 266 ? -45.350 -38.181 27.543 1.00 85.25 266 ASP A O 1
ATOM 2130 N N . HIS A 1 267 ? -44.442 -37.801 29.560 1.00 87.19 267 HIS A N 1
ATOM 2131 C CA . HIS A 1 267 ? -44.207 -36.377 29.321 1.00 87.19 267 HIS A CA 1
ATOM 2132 C C . HIS A 1 267 ? -43.179 -36.142 28.208 1.00 87.19 267 HIS A C 1
ATOM 2134 O O . HIS A 1 267 ? -43.405 -35.286 27.348 1.00 87.19 267 HIS A O 1
ATOM 2140 N N . LEU A 1 268 ? -42.088 -36.913 28.173 1.00 85.69 268 LEU A N 1
ATOM 2141 C CA . LEU A 1 268 ? -41.059 -36.813 27.133 1.00 85.69 268 LEU A CA 1
ATOM 2142 C C . LEU A 1 268 ? -41.579 -37.246 25.758 1.00 85.69 268 LEU A C 1
ATOM 2144 O O . LEU A 1 268 ? -41.273 -36.580 24.767 1.00 85.69 268 LEU A O 1
ATOM 2148 N N . VAL A 1 269 ? -42.408 -38.290 25.702 1.00 87.12 269 VAL A N 1
ATOM 2149 C CA . VAL A 1 269 ? -43.077 -38.755 24.478 1.00 87.12 269 VAL A CA 1
ATOM 2150 C C . VAL A 1 269 ? -44.109 -37.732 24.000 1.00 87.12 269 VAL A C 1
ATOM 2152 O O . VAL A 1 269 ? -44.076 -37.317 22.843 1.00 87.12 269 VAL A O 1
ATOM 2155 N N . SER A 1 270 ? -44.975 -37.236 24.891 1.00 86.44 270 SER A N 1
ATOM 2156 C CA . SER A 1 270 ? -45.956 -36.187 24.567 1.00 86.44 270 SER A CA 1
ATOM 2157 C C . SER A 1 270 ? -45.296 -34.882 24.122 1.00 86.44 270 SER A C 1
ATOM 2159 O O . SER A 1 270 ? -45.891 -34.118 23.363 1.00 86.44 270 SER A O 1
ATOM 2161 N N . SER A 1 271 ? -44.089 -34.609 24.614 1.00 83.81 271 SER A N 1
ATOM 2162 C CA . SER A 1 271 ? -43.300 -33.434 24.250 1.00 83.81 271 SER A CA 1
ATOM 2163 C C . SER A 1 271 ? -42.435 -33.663 22.999 1.00 83.81 271 SER A C 1
ATOM 2165 O O . SER A 1 271 ? -41.733 -32.742 22.584 1.00 83.81 271 SER A O 1
ATOM 2167 N N . GLY A 1 272 ? -42.477 -34.861 22.401 1.00 83.38 272 GLY A N 1
ATOM 2168 C CA . GLY A 1 272 ? -41.776 -35.210 21.162 1.00 83.38 272 GLY A CA 1
ATOM 2169 C C . GLY A 1 272 ? -40.260 -35.386 21.299 1.00 83.38 272 GLY A C 1
ATOM 2170 O O . GLY A 1 272 ? -39.549 -35.273 20.306 1.00 83.38 272 GLY A O 1
ATOM 2171 N N . TRP A 1 273 ? -39.748 -35.614 22.512 1.00 81.69 273 TRP A N 1
ATOM 2172 C CA . TRP A 1 273 ? -38.312 -35.822 22.757 1.00 81.69 273 TRP A CA 1
ATOM 2173 C C . TRP A 1 273 ? -37.889 -37.289 22.645 1.00 81.69 273 TRP A C 1
ATOM 2175 O O . TRP A 1 273 ? -36.708 -37.564 22.446 1.00 81.69 273 TRP A O 1
ATOM 2185 N N . VAL A 1 274 ? -38.839 -38.213 22.789 1.00 81.25 274 VAL A N 1
ATOM 2186 C CA . VAL A 1 274 ? -38.649 -39.663 22.671 1.00 81.25 274 VAL A CA 1
ATOM 2187 C C . VAL A 1 274 ? -39.785 -40.209 21.808 1.00 81.25 274 VAL A C 1
ATOM 2189 O O . VAL A 1 274 ? -40.945 -39.878 22.046 1.00 81.25 274 VAL A O 1
ATOM 2192 N N . ASP A 1 275 ? -39.475 -41.033 20.808 1.00 77.12 275 ASP A N 1
ATOM 2193 C CA . ASP A 1 275 ? -40.505 -41.670 19.985 1.00 77.12 275 ASP A CA 1
ATOM 2194 C C . ASP A 1 275 ? -41.233 -42.749 20.794 1.00 77.12 275 ASP A C 1
ATOM 2196 O O . ASP A 1 275 ? -40.603 -43.611 21.414 1.00 77.12 275 ASP A O 1
ATOM 2200 N N . SER A 1 276 ? -42.571 -42.740 20.768 1.00 61.34 276 SER A N 1
ATOM 2201 C CA . SER A 1 276 ? -43.348 -43.862 21.292 1.00 61.34 276 SER A CA 1
ATOM 2202 C C . SER A 1 276 ? -42.976 -45.099 20.481 1.00 61.34 276 SER A C 1
ATOM 2204 O O . SER A 1 276 ? -43.324 -45.183 19.299 1.00 61.34 276 SER A O 1
ATOM 2206 N N . MET A 1 277 ? -42.271 -46.053 21.092 1.00 54.56 277 MET A N 1
ATOM 2207 C CA . MET A 1 277 ? -42.080 -47.373 20.502 1.00 54.56 277 MET A CA 1
ATOM 2208 C C . MET A 1 277 ? -43.459 -48.003 20.306 1.00 54.56 277 MET A C 1
ATOM 2210 O O . MET A 1 277 ? -44.032 -48.613 21.205 1.00 54.56 277 MET A O 1
ATOM 2214 N N . THR A 1 278 ? -44.011 -47.834 19.109 1.00 43.41 278 THR A N 1
ATOM 2215 C CA . THR A 1 278 ? -45.007 -48.754 18.592 1.00 43.41 278 THR A CA 1
ATOM 2216 C C . THR A 1 278 ? -44.302 -50.096 18.465 1.00 43.41 278 THR A C 1
ATOM 2218 O O . THR A 1 278 ? -43.261 -50.208 17.820 1.00 43.41 278 THR A O 1
ATOM 2221 N N . ASN A 1 279 ? -44.835 -51.087 19.180 1.00 39.06 279 ASN A N 1
ATOM 2222 C CA . ASN A 1 279 ? -44.438 -52.487 19.117 1.00 39.06 279 ASN A CA 1
ATOM 2223 C C . ASN A 1 279 ? -44.114 -52.902 17.670 1.00 39.06 279 ASN A C 1
ATOM 2225 O O . ASN A 1 279 ? -45.029 -53.083 16.867 1.00 39.06 279 ASN A O 1
ATOM 2229 N N . CYS A 1 280 ? -42.837 -53.117 17.353 1.00 29.55 280 CYS A N 1
ATOM 2230 C CA . CYS A 1 280 ? -42.494 -54.110 16.342 1.00 29.55 280 CYS A CA 1
ATOM 2231 C C . CYS A 1 280 ? -42.586 -55.468 17.034 1.00 29.55 280 CYS A C 1
ATOM 2233 O O . CYS A 1 280 ? -41.788 -55.776 17.920 1.00 29.55 280 CYS A O 1
ATOM 2235 N N . SER A 1 281 ? -43.646 -56.196 16.680 1.00 32.44 281 SER A N 1
ATOM 2236 C CA . SER A 1 281 ? -43.784 -57.636 16.916 1.00 32.44 281 SER A CA 1
ATOM 2237 C C . SER A 1 281 ? -42.694 -58.420 16.192 1.00 32.44 281 SER A C 1
ATOM 2239 O O . SER A 1 281 ? -42.202 -57.910 15.160 1.00 32.44 281 SER A O 1
#

InterPro domains:
  IPR009057 Homedomain-like superfamily [SSF46689] (211-275)
  IPR036388 Winged helix-like DNA-binding domain superfamily [G3DSA:1.10.10.10] (214-264)
  IPR055141 Transcriptional adapter 2-alpha/beta-like domain [PF22941] (27-100)
  IPR056267 Ada2b, tri-helical domain [PF24533] (221-275)